Protein AF-A0A7U7J3X0-F1 (afdb_monomer_lite)

Foldseek 3Di:
DDPPPDQDKDKDWDWDADPVGRTPGTLDIDIDTDDPVCPPPDCVPPDCVPDPLVSLQVSVVSQLVVLVVVVVDQAEAEEEQSNQDVVNLVSCVVRPSYHYDYHHDDQFAFPVGDTPVVVQVPADFPDKDWDWDPDDVLRHIDIAIWTKGWDFTWGDDDPDDIGTDIDIDTDRPDPDDDPPPDDD

Structure (mmCIF, N/CA/C/O backbone):
data_AF-A0A7U7J3X0-F1
#
_entry.id   AF-A0A7U7J3X0-F1
#
loop_
_atom_site.group_PDB
_atom_site.id
_atom_site.type_symbol
_atom_site.label_atom_id
_atom_site.label_alt_id
_atom_site.label_comp_id
_atom_site.label_asym_id
_atom_site.label_entity_id
_atom_site.label_seq_id
_atom_site.pdbx_PDB_ins_code
_atom_site.Cartn_x
_atom_site.Cartn_y
_atom_site.Cartn_z
_atom_site.occupancy
_atom_site.B_iso_or_equiv
_atom_site.auth_seq_id
_atom_site.auth_comp_id
_atom_site.auth_asym_id
_atom_site.auth_atom_id
_atom_site.pdbx_PDB_model_num
ATOM 1 N N . MET A 1 1 ? 29.073 -25.935 5.422 1.00 39.94 1 MET A N 1
ATOM 2 C CA . MET A 1 1 ? 28.124 -26.366 4.369 1.00 39.94 1 MET A CA 1
ATOM 3 C C . MET A 1 1 ? 27.878 -25.205 3.418 1.00 39.94 1 MET A C 1
ATOM 5 O O . MET A 1 1 ? 27.665 -24.090 3.868 1.00 39.94 1 MET A O 1
ATOM 9 N N . SER A 1 2 ? 28.021 -25.467 2.121 1.00 43.53 2 SER A N 1
ATOM 10 C CA . SER A 1 2 ? 28.203 -24.500 1.033 1.00 43.53 2 SER A CA 1
ATOM 11 C C . SER A 1 2 ? 26.984 -23.597 0.779 1.00 43.53 2 SER A C 1
ATOM 13 O O . SER A 1 2 ? 26.038 -24.001 0.110 1.00 43.53 2 SER A O 1
ATOM 15 N N . TYR A 1 3 ? 27.038 -22.342 1.238 1.00 48.53 3 TYR A N 1
ATOM 16 C CA . TYR A 1 3 ? 26.124 -21.280 0.779 1.00 48.53 3 TYR A CA 1
ATOM 17 C C . TYR A 1 3 ? 26.380 -20.895 -0.698 1.00 48.53 3 TYR A C 1
ATOM 19 O O . TYR A 1 3 ? 25.543 -20.275 -1.344 1.00 48.53 3 TYR A O 1
ATOM 27 N N . LEU A 1 4 ? 27.524 -21.315 -1.253 1.00 50.44 4 LEU A N 1
ATOM 28 C CA . LEU A 1 4 ? 28.030 -20.964 -2.585 1.00 50.44 4 LEU A CA 1
ATOM 29 C C . LEU A 1 4 ? 27.475 -21.844 -3.728 1.00 50.44 4 LEU A C 1
ATOM 31 O O . LEU A 1 4 ? 27.895 -21.666 -4.872 1.00 50.44 4 LEU A O 1
ATOM 35 N N . ARG A 1 5 ? 26.564 -22.791 -3.440 1.00 51.12 5 ARG A N 1
ATOM 36 C CA . ARG A 1 5 ? 25.971 -23.736 -4.417 1.00 51.12 5 ARG A CA 1
ATOM 37 C C . ARG A 1 5 ? 24.450 -23.622 -4.597 1.00 51.12 5 ARG A C 1
ATOM 39 O O . ARG A 1 5 ? 23.860 -24.480 -5.243 1.00 51.12 5 ARG A O 1
ATOM 46 N N . GLN A 1 6 ? 23.792 -22.600 -4.049 1.00 59.56 6 GLN A N 1
ATOM 47 C CA . GLN A 1 6 ? 22.369 -22.379 -4.326 1.00 59.56 6 G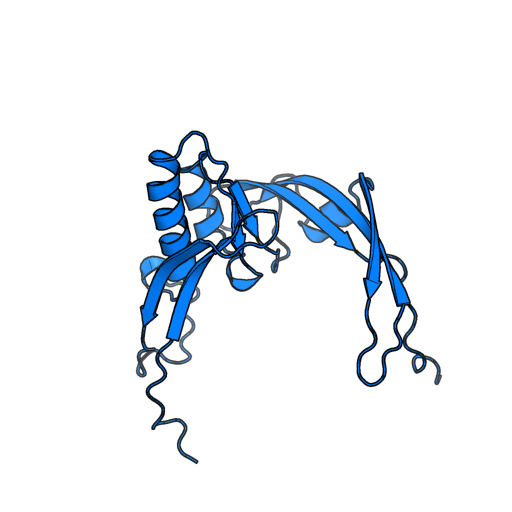LN A CA 1
ATOM 48 C C . GLN A 1 6 ? 22.187 -21.306 -5.401 1.00 59.56 6 GLN A C 1
ATOM 50 O O . GLN A 1 6 ? 22.253 -20.113 -5.115 1.00 59.56 6 GLN A O 1
ATOM 55 N N . HIS A 1 7 ? 21.899 -21.738 -6.630 1.00 65.69 7 HIS A N 1
ATOM 56 C CA . HIS A 1 7 ? 21.277 -20.883 -7.640 1.00 65.69 7 HIS A CA 1
ATOM 57 C C . HIS A 1 7 ? 19.821 -20.655 -7.223 1.00 65.69 7 HIS A C 1
ATOM 59 O O . HIS A 1 7 ? 18.942 -21.459 -7.524 1.00 65.69 7 HIS A O 1
ATOM 65 N N . ARG A 1 8 ? 19.578 -19.609 -6.428 1.00 80.69 8 ARG A N 1
ATOM 66 C CA . ARG A 1 8 ? 18.223 -19.247 -6.003 1.00 80.69 8 ARG A CA 1
ATOM 67 C C . ARG A 1 8 ? 17.577 -18.405 -7.096 1.00 80.69 8 ARG A C 1
ATOM 69 O O . ARG A 1 8 ? 18.048 -17.305 -7.381 1.00 80.69 8 ARG A O 1
ATOM 76 N N . LEU A 1 9 ? 16.514 -18.944 -7.679 1.00 89.38 9 LEU A N 1
ATOM 77 C CA . LEU A 1 9 ? 15.574 -18.190 -8.492 1.00 89.38 9 LEU A CA 1
ATOM 78 C C . LEU A 1 9 ? 14.592 -17.494 -7.551 1.00 89.38 9 LEU A C 1
ATOM 80 O O . LEU A 1 9 ? 13.986 -18.140 -6.694 1.00 89.38 9 LEU A O 1
ATOM 84 N N . TYR A 1 10 ? 14.461 -16.185 -7.701 1.00 92.25 10 TYR A N 1
ATOM 85 C CA . TYR A 1 10 ? 13.472 -15.384 -6.998 1.00 92.25 10 TYR A CA 1
ATOM 86 C C . TYR A 1 10 ? 12.334 -15.063 -7.960 1.00 92.25 10 TYR A C 1
ATOM 88 O O . TYR A 1 10 ? 12.559 -14.858 -9.154 1.00 92.25 10 TYR A O 1
ATOM 96 N N . VAL A 1 11 ? 11.116 -15.044 -7.428 1.00 95.00 11 VAL A N 1
ATOM 97 C CA . VAL A 1 11 ? 9.899 -14.752 -8.184 1.00 95.00 11 VAL A CA 1
ATOM 98 C C . VAL A 1 11 ? 9.078 -13.750 -7.389 1.00 95.00 11 VAL A C 1
ATOM 100 O O . VAL A 1 11 ? 8.877 -13.926 -6.186 1.00 95.00 11 VAL A O 1
ATOM 103 N N . HIS A 1 12 ? 8.601 -12.713 -8.065 1.00 96.69 12 HIS A N 1
ATOM 104 C CA . HIS A 1 12 ? 7.677 -11.732 -7.521 1.00 96.69 12 HIS A CA 1
ATOM 105 C C . HIS A 1 12 ? 6.413 -11.712 -8.385 1.00 96.69 12 HIS A C 1
ATOM 107 O O . HIS A 1 12 ? 6.399 -11.042 -9.416 1.00 96.69 12 HIS A O 1
ATOM 113 N N . PRO A 1 13 ? 5.389 -12.507 -8.028 1.00 96.94 13 PRO A N 1
ATOM 114 C CA . PRO A 1 13 ? 4.148 -12.558 -8.782 1.00 96.94 13 PRO A CA 1
ATOM 115 C C . PRO A 1 13 ? 3.205 -11.418 -8.385 1.00 96.94 13 PRO A C 1
ATOM 117 O O . PRO A 1 13 ? 3.032 -11.125 -7.200 1.00 96.94 13 PRO A O 1
ATOM 120 N N . THR A 1 14 ? 2.508 -10.861 -9.368 1.00 97.88 14 THR A N 1
ATOM 121 C CA . THR A 1 14 ? 1.370 -9.962 -9.168 1.00 97.88 14 THR A CA 1
ATOM 122 C C . THR A 1 14 ? 0.084 -10.757 -9.365 1.00 97.88 14 THR A C 1
ATOM 124 O O . THR A 1 14 ? -0.252 -11.157 -10.479 1.00 97.88 14 THR A O 1
ATOM 127 N N . LEU A 1 15 ? -0.628 -11.028 -8.269 1.00 97.50 15 LEU A N 1
ATOM 128 C CA . LEU A 1 15 ? -1.864 -11.813 -8.274 1.00 97.50 15 LEU A CA 1
ATOM 129 C C . LEU A 1 15 ? -3.093 -10.905 -8.330 1.00 97.50 15 LEU A C 1
ATOM 131 O O . LEU A 1 15 ? -3.196 -9.951 -7.561 1.00 97.50 15 LEU A O 1
ATOM 135 N N . ALA A 1 16 ? -4.051 -11.247 -9.189 1.00 97.56 16 ALA A N 1
ATOM 136 C CA . ALA A 1 16 ? -5.368 -10.626 -9.214 1.00 97.56 16 ALA A CA 1
ATOM 137 C C . ALA A 1 16 ? -6.349 -11.425 -8.354 1.00 97.56 16 ALA A C 1
ATOM 139 O O . ALA A 1 16 ? -6.457 -12.647 -8.486 1.00 97.56 16 ALA A O 1
ATOM 140 N N . VAL A 1 17 ? -7.087 -10.724 -7.496 1.00 97.75 17 VAL A N 1
ATOM 141 C CA . VAL A 1 17 ? -8.093 -11.299 -6.598 1.00 97.75 17 VAL A CA 1
ATOM 142 C C . VAL A 1 17 ? -9.287 -10.345 -6.525 1.00 97.75 17 VAL A C 1
ATOM 144 O O . VAL A 1 17 ? -9.103 -9.128 -6.530 1.00 97.75 17 VAL A O 1
ATOM 147 N N . THR A 1 18 ? -10.508 -10.876 -6.474 1.00 97.00 18 THR A N 1
ATOM 148 C CA . THR A 1 18 ? -11.714 -10.065 -6.242 1.00 97.00 18 THR A CA 1
ATOM 149 C C . THR A 1 18 ? -11.808 -9.605 -4.778 1.00 97.00 18 THR A C 1
ATOM 151 O O . THR A 1 18 ? -11.159 -10.191 -3.908 1.00 97.00 18 THR A O 1
ATOM 154 N N . PRO A 1 19 ? -12.654 -8.607 -4.455 1.00 95.62 19 PRO A N 1
ATOM 155 C CA . PRO A 1 19 ? -12.906 -8.214 -3.065 1.00 95.62 19 PRO A CA 1
ATOM 156 C C . PRO A 1 19 ? -13.403 -9.360 -2.168 1.00 95.62 19 PRO A C 1
ATOM 158 O O . PRO A 1 19 ? -13.083 -9.385 -0.983 1.00 95.62 19 PRO A O 1
ATOM 161 N N . ASP A 1 20 ? -14.115 -10.334 -2.742 1.00 96.31 20 ASP A N 1
ATOM 162 C CA . ASP A 1 20 ? -14.603 -11.531 -2.040 1.00 96.31 20 ASP A CA 1
ATOM 163 C C . ASP A 1 20 ? -13.526 -12.620 -1.863 1.00 96.31 20 ASP A C 1
ATOM 165 O O . ASP A 1 20 ? -13.803 -13.702 -1.349 1.00 96.31 20 ASP A O 1
ATOM 169 N N . GLY A 1 21 ? -12.289 -12.363 -2.299 1.00 95.25 21 GLY A N 1
ATOM 170 C CA . GLY A 1 21 ? -11.174 -13.300 -2.166 1.00 95.25 21 GLY A CA 1
ATOM 171 C C . GLY A 1 21 ? -11.085 -14.348 -3.278 1.00 95.25 21 GLY A C 1
ATOM 172 O O . GLY A 1 21 ? -10.344 -15.320 -3.127 1.00 95.25 21 GLY A O 1
ATOM 173 N N . VAL A 1 22 ? -11.800 -14.178 -4.397 1.00 97.88 22 VAL A N 1
ATOM 174 C CA . VAL A 1 22 ? -11.725 -15.111 -5.532 1.00 97.88 22 VAL A CA 1
ATOM 175 C C . VAL A 1 22 ? -10.449 -14.838 -6.336 1.00 97.88 22 VAL A C 1
ATOM 177 O O . VAL A 1 22 ? -10.301 -13.732 -6.861 1.00 97.88 22 VAL A O 1
ATOM 180 N N . PRO A 1 23 ? -9.523 -15.806 -6.471 1.00 97.25 23 PRO A N 1
ATOM 181 C CA . PRO A 1 23 ? -8.319 -15.621 -7.271 1.00 97.25 23 PRO A CA 1
ATOM 182 C C . PRO A 1 23 ? -8.668 -15.612 -8.763 1.00 97.25 23 PRO A C 1
ATOM 184 O O . PRO A 1 23 ? -9.260 -16.557 -9.277 1.00 97.25 23 PRO A O 1
ATOM 187 N N . LEU A 1 24 ? -8.270 -14.552 -9.465 1.00 96.69 24 LEU A N 1
ATOM 188 C CA . LEU A 1 24 ? -8.469 -14.396 -10.909 1.00 96.69 24 LEU A CA 1
ATOM 189 C C . LEU A 1 24 ? -7.251 -14.852 -11.726 1.00 96.69 24 LEU A C 1
ATOM 191 O O . LEU A 1 24 ? -7.379 -15.113 -12.919 1.00 96.69 24 LEU A O 1
ATOM 195 N N . GLY A 1 25 ? -6.079 -14.964 -11.095 1.00 97.06 25 GLY A N 1
ATOM 196 C CA . GLY A 1 25 ? -4.857 -15.473 -11.720 1.00 97.06 25 GLY A CA 1
ATOM 197 C C . GLY A 1 25 ? -3.630 -14.596 -11.478 1.00 97.06 25 GLY A C 1
ATOM 198 O O . GLY A 1 25 ? -3.648 -13.675 -10.662 1.00 97.06 25 GLY A O 1
ATOM 199 N N . VAL A 1 26 ? -2.549 -14.910 -12.192 1.00 97.25 26 VAL A N 1
ATOM 200 C CA . VAL A 1 26 ? -1.289 -14.151 -12.194 1.00 97.25 26 VAL A CA 1
ATOM 201 C C . VAL A 1 26 ? -1.340 -13.140 -13.340 1.00 97.25 26 VAL A C 1
ATOM 203 O O . VAL A 1 26 ? -1.538 -13.533 -14.487 1.00 97.25 26 VAL A O 1
ATOM 206 N N . LEU A 1 27 ? -1.170 -11.853 -13.037 1.00 95.56 27 LEU A N 1
ATOM 207 C CA . LEU A 1 27 ? -1.108 -10.777 -14.034 1.00 95.56 27 LEU A CA 1
ATOM 208 C C . LEU A 1 27 ? 0.307 -10.545 -14.561 1.00 95.56 27 LEU A C 1
ATOM 210 O O . LEU A 1 27 ? 0.471 -10.213 -15.732 1.00 95.56 27 LEU A O 1
ATOM 214 N N . ASP A 1 28 ? 1.296 -10.707 -13.687 1.00 96.31 28 ASP A N 1
ATOM 215 C CA . ASP A 1 28 ? 2.714 -10.538 -13.981 1.00 96.31 28 ASP A CA 1
ATOM 216 C C . ASP A 1 28 ? 3.558 -11.420 -13.052 1.00 96.31 28 ASP A C 1
ATOM 218 O O . ASP A 1 28 ? 3.109 -11.817 -11.969 1.00 96.31 28 ASP A O 1
ATOM 222 N N . ALA A 1 29 ? 4.780 -11.734 -13.472 1.00 95.81 29 ALA A N 1
ATOM 223 C CA . ALA A 1 29 ? 5.779 -12.338 -12.609 1.00 95.81 29 ALA A CA 1
ATOM 224 C C . ALA A 1 29 ? 7.172 -11.828 -12.981 1.00 95.81 29 ALA A C 1
ATOM 226 O O . ALA A 1 29 ? 7.697 -12.149 -14.048 1.00 95.81 29 ALA A O 1
ATOM 227 N N . TRP A 1 30 ? 7.816 -11.125 -12.049 1.00 95.44 30 TRP A N 1
ATOM 228 C CA . TRP A 1 30 ? 9.225 -10.768 -12.176 1.00 95.44 30 TRP A CA 1
ATOM 229 C C . TRP A 1 30 ? 10.094 -11.919 -11.670 1.00 95.44 30 TRP A C 1
ATOM 231 O O . TRP A 1 30 ? 10.048 -12.271 -10.487 1.00 95.44 30 TRP A O 1
ATOM 241 N N . LEU A 1 31 ? 10.917 -12.498 -12.547 1.00 95.00 31 LEU A N 1
ATOM 242 C CA . LEU A 1 31 ? 11.863 -13.563 -12.210 1.00 95.00 31 LEU A CA 1
ATOM 243 C C . LEU A 1 31 ? 13.295 -13.037 -12.270 1.00 95.00 31 LEU A C 1
ATOM 245 O O . LEU A 1 31 ? 13.674 -12.368 -13.227 1.00 95.00 31 LEU A O 1
ATOM 249 N N . TRP A 1 32 ? 14.113 -13.356 -11.268 1.00 92.50 32 TRP A N 1
ATOM 250 C CA . TRP A 1 32 ? 15.517 -12.949 -11.271 1.00 92.50 32 TRP A CA 1
ATOM 251 C C . TRP A 1 32 ? 16.410 -13.870 -10.448 1.00 92.50 32 TRP A C 1
ATOM 253 O O . TRP A 1 32 ? 15.968 -14.647 -9.598 1.00 92.50 32 TRP A O 1
ATOM 263 N N . THR A 1 33 ? 17.709 -13.736 -10.684 1.00 91.06 33 THR A N 1
ATOM 264 C CA . THR A 1 33 ? 18.765 -14.300 -9.846 1.00 91.06 33 THR A CA 1
ATOM 265 C C . THR A 1 33 ? 19.612 -13.166 -9.291 1.00 91.06 33 THR A C 1
ATOM 267 O O . THR A 1 33 ? 19.829 -12.163 -9.966 1.00 91.06 33 THR A O 1
ATOM 270 N N . ARG A 1 34 ? 20.120 -13.323 -8.069 1.00 86.75 34 ARG A N 1
ATOM 271 C CA . ARG A 1 34 ? 21.061 -12.361 -7.489 1.00 86.75 34 ARG A CA 1
ATOM 272 C C . ARG A 1 34 ? 22.441 -12.557 -8.083 1.00 86.75 34 ARG A C 1
ATOM 274 O O . ARG A 1 34 ? 22.962 -13.672 -8.057 1.00 86.75 34 ARG A O 1
ATOM 281 N N . ASP A 1 35 ? 23.023 -11.465 -8.552 1.00 83.75 35 ASP A N 1
ATOM 282 C CA . ASP A 1 35 ? 24.440 -11.435 -8.862 1.00 83.75 35 ASP A CA 1
ATOM 283 C C . ASP A 1 35 ? 25.257 -11.673 -7.581 1.00 83.75 35 ASP A C 1
ATOM 285 O O . ASP A 1 35 ? 24.939 -11.172 -6.497 1.00 83.75 35 ASP A O 1
ATOM 289 N N . ARG A 1 36 ? 26.275 -12.520 -7.711 1.00 81.19 36 ARG A N 1
ATOM 290 C CA . ARG A 1 36 ? 27.143 -12.936 -6.614 1.00 81.19 36 ARG A CA 1
ATOM 291 C C . ARG A 1 36 ? 28.198 -11.889 -6.307 1.00 81.19 36 ARG A C 1
ATOM 293 O O . ARG A 1 36 ? 28.618 -11.827 -5.156 1.00 81.19 36 ARG A O 1
ATOM 300 N N . GLU A 1 37 ? 28.618 -11.112 -7.301 1.00 83.69 37 GLU A N 1
ATOM 301 C CA . GLU A 1 37 ? 29.654 -10.093 -7.127 1.00 83.69 37 GLU A CA 1
ATOM 302 C C . GLU A 1 37 ? 29.134 -8.947 -6.260 1.00 83.69 37 GLU A C 1
ATOM 304 O O . GLU A 1 37 ? 29.799 -8.531 -5.320 1.00 83.69 37 GLU A O 1
ATOM 309 N N . THR A 1 38 ? 27.882 -8.545 -6.481 1.00 81.19 38 THR A N 1
ATOM 310 C CA . THR A 1 38 ? 27.237 -7.450 -5.739 1.00 81.19 38 THR A CA 1
ATOM 311 C C . THR A 1 38 ? 26.442 -7.921 -4.510 1.00 81.19 38 THR A C 1
ATOM 313 O O . THR A 1 38 ? 25.592 -7.196 -3.973 1.00 81.19 38 THR A O 1
ATOM 316 N N . PHE A 1 39 ? 26.650 -9.166 -4.060 1.00 81.38 39 PHE A N 1
ATOM 317 C CA . PHE A 1 39 ? 25.918 -9.732 -2.927 1.00 81.38 39 PHE A CA 1
ATOM 318 C C . PHE A 1 39 ? 26.387 -9.122 -1.598 1.00 81.38 39 PHE A C 1
ATOM 320 O O . PHE A 1 39 ? 27.544 -9.248 -1.213 1.00 81.38 39 PHE A O 1
ATOM 327 N N . GLY A 1 40 ? 25.457 -8.516 -0.854 1.00 81.19 40 GLY A N 1
ATOM 328 C CA . GLY A 1 40 ? 25.738 -7.889 0.443 1.00 81.19 40 GLY A CA 1
ATOM 329 C C . GLY A 1 40 ? 26.207 -6.434 0.359 1.00 81.19 40 GLY A C 1
ATOM 330 O O . GLY A 1 40 ? 26.402 -5.810 1.399 1.00 81.19 40 GLY A O 1
ATOM 331 N N . GLU A 1 41 ? 26.343 -5.880 -0.847 1.00 87.12 41 GLU A N 1
ATOM 332 C CA . GLU A 1 41 ? 26.657 -4.464 -1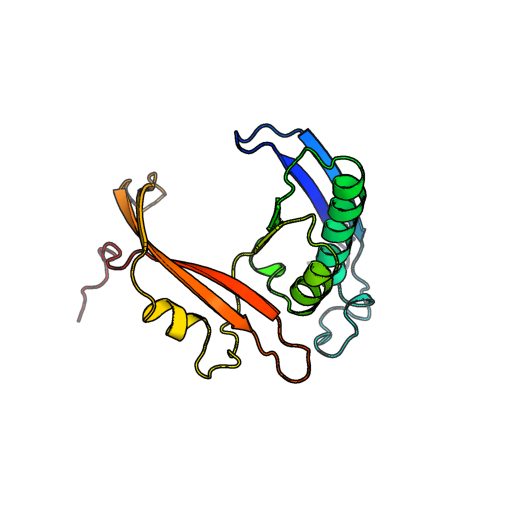.031 1.00 87.12 41 GLU A CA 1
ATOM 333 C C . GLU A 1 41 ? 25.533 -3.548 -0.532 1.00 87.12 41 GLU A C 1
ATOM 335 O O . GLU A 1 41 ? 24.340 -3.858 -0.626 1.00 87.12 41 GLU A O 1
ATOM 340 N N . ASP A 1 42 ? 25.919 -2.370 -0.043 1.00 86.94 42 ASP A N 1
ATOM 341 C CA . ASP A 1 42 ? 24.971 -1.323 0.315 1.00 86.94 42 ASP A CA 1
ATOM 342 C C . ASP A 1 42 ? 24.455 -0.597 -0.934 1.00 86.94 42 ASP A C 1
ATOM 344 O O . ASP A 1 42 ? 25.034 0.375 -1.425 1.00 86.94 42 ASP A O 1
ATOM 348 N N . LYS A 1 43 ? 23.302 -1.053 -1.417 1.00 87.69 43 LYS A N 1
ATOM 349 C CA . LYS A 1 43 ? 22.649 -0.518 -2.617 1.00 87.69 43 LYS A CA 1
ATOM 350 C C . LYS A 1 43 ? 21.761 0.697 -2.341 1.00 87.69 43 LYS A C 1
ATOM 352 O O . LYS A 1 43 ? 21.026 1.106 -3.231 1.00 87.69 43 LYS A O 1
ATOM 357 N N . ARG A 1 44 ? 21.782 1.313 -1.146 1.00 85.75 44 ARG A N 1
ATOM 358 C CA . ARG A 1 44 ? 20.888 2.451 -0.812 1.00 85.75 44 ARG A CA 1
ATOM 359 C C . ARG A 1 44 ? 20.990 3.615 -1.802 1.00 85.75 44 ARG A C 1
ATOM 361 O O . ARG A 1 44 ? 19.966 4.194 -2.156 1.00 85.75 44 ARG A O 1
ATOM 368 N N . HIS A 1 45 ? 22.200 3.902 -2.274 1.00 87.69 45 HIS A N 1
ATOM 369 C CA . HIS A 1 45 ? 22.515 4.988 -3.205 1.00 87.69 45 HIS A CA 1
ATOM 370 C C . HIS A 1 45 ? 22.252 4.656 -4.683 1.00 87.69 45 HIS A C 1
ATOM 372 O O . HIS A 1 45 ? 22.342 5.545 -5.524 1.00 87.69 45 HIS A O 1
ATOM 378 N N . TRP A 1 46 ? 21.956 3.396 -5.014 1.00 92.25 46 TRP A N 1
ATOM 379 C CA . TRP A 1 46 ? 21.735 2.992 -6.401 1.00 92.25 46 TRP A CA 1
ATOM 380 C C . TRP A 1 46 ? 20.430 3.586 -6.948 1.00 92.25 46 TRP A C 1
ATOM 382 O O . TRP A 1 46 ? 19.484 3.786 -6.173 1.00 92.25 46 TRP A O 1
ATOM 392 N N . PRO A 1 47 ? 20.337 3.828 -8.266 1.00 92.94 47 PRO A N 1
ATOM 393 C CA . PRO A 1 47 ? 19.061 4.141 -8.904 1.00 92.94 47 PRO A CA 1
ATOM 394 C C . PRO A 1 47 ? 18.055 2.998 -8.693 1.00 92.94 47 PRO A C 1
ATOM 396 O O . PRO A 1 47 ? 18.452 1.841 -8.511 1.00 92.94 47 PRO A O 1
ATOM 399 N N . ILE A 1 48 ? 16.756 3.316 -8.674 1.00 92.94 48 ILE A N 1
ATOM 400 C CA . ILE A 1 48 ? 15.704 2.331 -8.375 1.00 92.94 48 ILE A CA 1
ATOM 401 C C . ILE A 1 48 ? 15.720 1.172 -9.371 1.00 92.94 48 ILE A C 1
ATOM 403 O O . ILE A 1 48 ? 15.579 0.027 -8.957 1.00 92.94 48 ILE A O 1
ATOM 407 N N . GLU A 1 49 ? 16.022 1.452 -10.635 1.00 93.75 49 GLU A N 1
ATOM 408 C CA . GLU A 1 49 ? 16.095 0.508 -11.750 1.00 93.75 49 GLU A CA 1
ATOM 409 C C . GLU A 1 49 ? 17.167 -0.575 -11.547 1.00 93.75 49 GLU A C 1
ATOM 411 O O . GLU A 1 49 ? 17.027 -1.690 -12.040 1.00 93.75 49 GLU A O 1
ATOM 416 N N . ALA A 1 50 ? 18.227 -0.274 -10.789 1.00 92.19 50 ALA A N 1
ATOM 417 C CA . ALA A 1 50 ? 19.290 -1.228 -10.464 1.00 92.19 50 ALA A CA 1
ATOM 418 C C . ALA A 1 50 ? 19.021 -2.013 -9.164 1.00 92.19 50 ALA A C 1
ATOM 420 O O . ALA A 1 50 ? 19.789 -2.908 -8.797 1.00 92.19 50 ALA A O 1
ATOM 421 N N . LYS A 1 51 ? 17.956 -1.672 -8.427 1.00 92.88 51 LYS A N 1
ATOM 422 C CA . LYS A 1 51 ? 17.583 -2.315 -7.162 1.00 92.88 51 LYS A CA 1
ATOM 423 C C . LYS A 1 51 ? 16.521 -3.385 -7.401 1.00 92.88 51 LYS A C 1
ATOM 425 O O . LYS A 1 51 ? 15.605 -3.218 -8.196 1.00 92.88 51 LYS A O 1
ATOM 430 N N . GLU A 1 52 ? 16.541 -4.441 -6.585 1.00 92.94 52 GLU A N 1
ATOM 431 C CA . GLU A 1 52 ? 15.477 -5.460 -6.614 1.00 92.94 52 GLU A CA 1
ATOM 432 C C . GLU A 1 52 ? 14.091 -4.878 -6.305 1.00 92.94 52 GLU A C 1
ATOM 434 O O . GLU A 1 52 ? 13.082 -5.478 -6.663 1.00 92.94 52 GLU A O 1
ATOM 439 N N . SER A 1 53 ? 14.015 -3.742 -5.602 1.00 94.56 53 SER A N 1
ATOM 440 C CA . SER A 1 53 ? 12.758 -3.050 -5.303 1.00 94.56 53 SER A CA 1
ATOM 441 C C . SER A 1 53 ? 12.050 -2.512 -6.550 1.00 94.56 53 SER A C 1
ATOM 443 O O . SER A 1 53 ? 10.857 -2.236 -6.460 1.00 94.56 53 SER A O 1
ATOM 445 N N . MET A 1 54 ? 12.726 -2.430 -7.706 1.00 96.06 54 MET A N 1
ATOM 446 C CA . MET A 1 54 ? 12.098 -2.088 -8.990 1.00 96.06 54 MET A CA 1
ATOM 447 C C . MET A 1 54 ? 10.927 -3.014 -9.338 1.00 96.06 54 MET A C 1
ATOM 449 O O . MET A 1 54 ? 9.952 -2.565 -9.933 1.00 96.06 54 MET A O 1
ATOM 453 N N . ARG A 1 55 ? 10.966 -4.276 -8.886 1.00 96.50 55 ARG A N 1
ATOM 454 C CA . ARG A 1 55 ? 9.882 -5.254 -9.083 1.00 96.50 55 ARG A CA 1
ATOM 455 C C . ARG A 1 55 ? 8.501 -4.729 -8.671 1.00 96.50 55 ARG A C 1
ATOM 457 O O . ARG A 1 55 ? 7.501 -5.109 -9.264 1.00 96.50 55 ARG A O 1
ATOM 464 N N . TRP A 1 56 ? 8.450 -3.855 -7.662 1.00 97.75 56 TRP A N 1
ATOM 465 C CA . TRP A 1 56 ? 7.206 -3.255 -7.189 1.00 97.75 56 TRP A CA 1
ATOM 466 C C . TRP A 1 56 ? 6.660 -2.211 -8.165 1.00 97.75 56 TRP A C 1
ATOM 468 O O . TRP A 1 56 ? 5.450 -2.146 -8.361 1.00 97.75 56 TRP A O 1
ATOM 478 N N . LEU A 1 57 ? 7.543 -1.403 -8.763 1.00 97.12 57 LEU A N 1
ATOM 479 C CA . LEU A 1 57 ? 7.166 -0.399 -9.757 1.00 97.12 57 LEU A CA 1
ATOM 480 C C . LEU A 1 57 ? 6.703 -1.089 -11.042 1.00 97.12 57 LEU A C 1
ATOM 482 O O . LEU A 1 57 ? 5.656 -0.725 -11.562 1.00 97.12 57 LEU A O 1
ATOM 486 N N . GLU A 1 58 ? 7.413 -2.131 -11.483 1.00 96.31 58 GLU A N 1
ATOM 487 C CA . GLU A 1 58 ? 7.001 -2.930 -12.642 1.00 96.31 58 GLU A CA 1
ATOM 488 C C . GLU A 1 58 ? 5.618 -3.552 -12.434 1.00 96.31 58 GLU A C 1
ATOM 490 O O . GLU A 1 58 ? 4.720 -3.333 -13.241 1.00 96.31 58 GLU A O 1
ATOM 495 N N . GLY A 1 59 ? 5.411 -4.287 -11.334 1.00 97.06 59 GLY A N 1
ATOM 496 C CA . GLY A 1 59 ? 4.125 -4.935 -11.066 1.00 97.06 59 GLY A CA 1
ATOM 497 C C . GLY A 1 59 ? 2.965 -3.933 -11.013 1.00 97.06 59 GLY A C 1
ATOM 498 O O . GLY A 1 59 ? 1.867 -4.217 -11.495 1.00 97.06 59 GLY A O 1
ATOM 499 N N . PHE A 1 60 ? 3.209 -2.731 -10.482 1.00 97.94 60 PHE A N 1
ATOM 500 C CA . PHE A 1 60 ? 2.230 -1.647 -10.489 1.00 97.94 60 PHE A CA 1
ATOM 501 C C . PHE A 1 60 ? 1.965 -1.093 -11.893 1.00 97.94 60 PHE A C 1
ATOM 503 O O . PHE A 1 60 ? 0.804 -0.886 -12.245 1.00 97.94 60 PHE A O 1
ATOM 510 N N . GLU A 1 61 ? 2.997 -0.900 -12.716 1.00 96.75 61 GLU A N 1
ATOM 511 C CA . GLU A 1 61 ? 2.844 -0.458 -14.107 1.00 96.75 61 GLU A CA 1
ATOM 512 C C . GLU A 1 61 ? 2.046 -1.465 -14.934 1.00 96.75 61 GLU A C 1
ATOM 514 O O . GLU A 1 61 ? 1.118 -1.069 -15.640 1.00 96.75 61 GLU A O 1
ATOM 519 N N . ARG A 1 62 ? 2.288 -2.770 -14.757 1.00 96.75 62 ARG A N 1
ATOM 520 C CA . ARG A 1 62 ? 1.470 -3.823 -15.383 1.00 96.75 62 ARG A CA 1
ATOM 521 C C . ARG A 1 62 ? 0.004 -3.730 -14.969 1.00 96.75 62 ARG A C 1
ATOM 523 O O . ARG A 1 62 ? -0.884 -3.872 -15.809 1.00 96.75 62 ARG A O 1
ATOM 530 N N . CYS A 1 63 ? -0.281 -3.431 -13.702 1.00 97.06 63 CYS A N 1
ATOM 531 C CA . CYS A 1 63 ? -1.649 -3.154 -13.259 1.00 97.06 63 CYS A CA 1
ATOM 532 C C . CYS A 1 63 ? -2.222 -1.879 -13.900 1.00 97.06 63 CYS A C 1
ATOM 534 O O . CYS A 1 63 ? -3.377 -1.885 -14.326 1.00 97.06 63 CYS A O 1
ATOM 536 N N . ALA A 1 64 ? -1.436 -0.807 -14.017 1.00 96.69 64 ALA A N 1
ATOM 537 C CA . ALA A 1 64 ? -1.868 0.458 -14.608 1.00 96.69 64 ALA A CA 1
ATOM 538 C C . ALA A 1 64 ? -2.173 0.353 -16.112 1.00 96.69 64 ALA A C 1
ATOM 540 O O . ALA A 1 64 ? -3.163 0.936 -16.568 1.00 96.69 64 ALA A O 1
ATOM 541 N N . GLU A 1 65 ? -1.379 -0.423 -16.857 1.00 95.56 65 GLU A N 1
ATOM 542 C CA . GLU A 1 65 ? -1.617 -0.781 -18.262 1.00 95.56 65 GLU A CA 1
ATOM 543 C C . GLU A 1 65 ? -2.966 -1.500 -18.424 1.00 95.56 65 GLU A C 1
ATOM 545 O O . GLU A 1 65 ? -3.773 -1.151 -19.289 1.00 95.56 65 GLU A O 1
ATOM 550 N N . ARG A 1 66 ? -3.256 -2.482 -17.558 1.00 95.00 66 ARG A N 1
ATOM 551 C CA . ARG A 1 66 ? -4.522 -3.233 -17.591 1.00 95.00 66 ARG A CA 1
ATOM 552 C C . ARG A 1 66 ? -5.711 -2.371 -17.189 1.00 95.00 66 ARG A C 1
ATOM 554 O O . ARG A 1 66 ? -6.734 -2.401 -17.876 1.00 95.00 66 ARG A O 1
ATOM 561 N N . ALA A 1 67 ? -5.572 -1.578 -16.131 1.00 95.75 67 ALA A N 1
ATOM 562 C CA . ALA A 1 67 ? -6.614 -0.681 -15.645 1.00 95.75 67 ALA A CA 1
ATOM 563 C C . ALA A 1 67 ? -7.065 0.321 -16.718 1.00 95.75 67 ALA A C 1
ATOM 565 O O . ALA A 1 67 ? -8.260 0.581 -16.845 1.00 95.75 67 ALA A O 1
ATOM 566 N N . ALA A 1 68 ? -6.144 0.806 -17.560 1.00 94.12 68 ALA A N 1
ATOM 567 C CA . ALA A 1 68 ? -6.476 1.689 -18.680 1.00 94.12 68 ALA A CA 1
ATOM 568 C C . ALA A 1 68 ? -7.429 1.041 -19.706 1.00 94.12 68 ALA A C 1
ATOM 570 O O . ALA A 1 68 ? -8.222 1.736 -20.336 1.00 94.12 68 ALA A O 1
ATOM 571 N N . THR A 1 69 ? -7.390 -0.288 -19.851 1.00 94.31 69 THR A N 1
ATOM 572 C CA . THR A 1 69 ? -8.283 -1.042 -20.754 1.00 94.31 69 THR A CA 1
ATOM 573 C C . THR A 1 69 ? -9.590 -1.495 -20.094 1.00 94.31 69 THR A C 1
ATOM 575 O O . THR A 1 69 ? -10.503 -1.950 -20.780 1.00 94.31 69 THR A O 1
ATOM 578 N N . LEU A 1 70 ? -9.701 -1.368 -18.768 1.00 93.56 70 LEU A N 1
ATOM 579 C CA . LEU A 1 70 ? -10.806 -1.882 -17.953 1.00 93.56 70 LEU A CA 1
ATOM 580 C C . LEU A 1 70 ? -11.387 -0.774 -17.065 1.00 93.56 70 LEU A C 1
ATOM 582 O O . LEU A 1 70 ? -11.493 -0.923 -15.850 1.00 93.56 70 LEU A O 1
ATOM 586 N N . SER A 1 71 ? -11.797 0.333 -17.688 1.00 88.00 71 SER A N 1
ATOM 587 C CA . SER A 1 71 ? -12.228 1.569 -17.012 1.00 88.00 71 SER A CA 1
ATOM 588 C C . SER A 1 71 ? -13.431 1.421 -16.072 1.00 88.00 71 SER A C 1
ATOM 590 O O . SER A 1 71 ? -13.588 2.216 -15.150 1.00 88.00 71 SER A O 1
ATOM 592 N N . ASN A 1 72 ? -14.263 0.393 -16.261 1.00 94.12 72 ASN A N 1
ATOM 593 C CA . ASN A 1 72 ? -15.404 0.095 -15.385 1.00 94.12 72 ASN A CA 1
ATOM 594 C C . ASN A 1 72 ? -15.026 -0.748 -14.152 1.00 94.12 72 ASN A C 1
ATOM 596 O O . ASN A 1 72 ? -15.895 -1.104 -13.359 1.00 94.12 72 ASN A O 1
ATOM 600 N N . THR A 1 73 ? -13.751 -1.113 -13.999 1.00 95.19 73 THR A N 1
ATOM 601 C CA . THR A 1 73 ? -13.244 -1.900 -12.868 1.00 95.19 73 THR A CA 1
ATOM 602 C C . THR A 1 73 ? -12.360 -1.022 -12.000 1.00 95.19 73 THR A C 1
ATOM 604 O O . THR A 1 73 ? -11.467 -0.347 -12.501 1.00 95.19 73 THR A O 1
ATOM 607 N N . ARG A 1 74 ? -12.570 -1.053 -10.682 1.00 96.06 74 ARG A N 1
ATOM 608 C CA . ARG A 1 74 ? -11.665 -0.396 -9.737 1.00 96.06 74 ARG A CA 1
ATOM 609 C C . ARG A 1 74 ? -10.468 -1.297 -9.451 1.00 96.06 74 ARG A C 1
ATOM 611 O O . ARG A 1 74 ? -10.645 -2.429 -9.007 1.00 96.06 74 ARG A O 1
ATOM 618 N N . TRP A 1 75 ? -9.268 -0.769 -9.649 1.00 97.56 75 TRP A N 1
ATOM 619 C CA . TRP A 1 75 ? -8.013 -1.464 -9.378 1.00 97.56 75 TRP A CA 1
ATOM 620 C C . TRP A 1 75 ? -7.392 -0.955 -8.080 1.00 97.56 75 TRP A C 1
ATOM 622 O O . TRP A 1 75 ? -7.305 0.253 -7.873 1.00 97.56 75 TRP A O 1
ATOM 632 N N . VAL A 1 76 ? -6.953 -1.876 -7.218 1.00 97.94 76 VAL A N 1
ATOM 633 C CA . VAL A 1 76 ? -6.218 -1.556 -5.987 1.00 97.94 76 VAL A CA 1
ATOM 634 C C . VAL A 1 76 ? -4.967 -2.429 -5.911 1.00 97.94 76 VAL A C 1
ATOM 636 O O . VAL A 1 76 ? -5.069 -3.645 -5.758 1.00 97.94 76 VAL A O 1
ATOM 639 N N . TYR A 1 77 ? -3.785 -1.823 -5.999 1.00 98.31 77 TYR A N 1
ATOM 640 C CA . TYR A 1 77 ? -2.513 -2.513 -5.806 1.00 98.31 77 TYR A CA 1
ATOM 641 C C . TYR A 1 77 ? -2.220 -2.664 -4.311 1.00 98.31 77 TYR A C 1
ATOM 643 O O . TYR A 1 77 ? -1.997 -1.676 -3.609 1.00 98.31 77 TYR A O 1
ATOM 651 N N . VAL A 1 78 ? -2.228 -3.896 -3.806 1.00 98.25 78 VAL A N 1
ATOM 652 C CA . VAL A 1 78 ? -1.993 -4.183 -2.384 1.00 98.25 78 VAL A CA 1
ATOM 653 C C . VAL A 1 78 ? -0.600 -4.767 -2.205 1.00 98.25 78 VAL A C 1
ATOM 655 O O . VAL A 1 78 ? -0.268 -5.780 -2.815 1.00 98.25 78 VAL A O 1
ATOM 658 N N . ALA A 1 79 ? 0.203 -4.154 -1.339 1.00 97.88 79 ALA A N 1
ATOM 659 C CA . ALA A 1 79 ? 1.564 -4.598 -1.075 1.00 97.88 79 ALA A CA 1
ATOM 660 C C . ALA A 1 79 ? 1.924 -4.524 0.411 1.00 97.88 79 ALA A C 1
ATOM 662 O O . ALA A 1 79 ? 1.354 -3.762 1.200 1.00 97.88 79 ALA A O 1
ATOM 663 N N . ASP A 1 80 ? 2.884 -5.353 0.808 1.00 97.62 80 ASP A N 1
ATOM 664 C CA . ASP A 1 80 ? 3.353 -5.395 2.184 1.00 97.62 80 ASP A CA 1
ATOM 665 C C . ASP A 1 80 ? 4.381 -4.288 2.486 1.00 97.62 80 ASP A C 1
ATOM 667 O O . ASP A 1 80 ? 4.558 -3.323 1.741 1.00 97.62 80 ASP A O 1
ATOM 671 N N . ARG A 1 81 ? 5.051 -4.429 3.632 1.00 97.38 81 ARG A N 1
ATOM 672 C CA . ARG A 1 81 ? 6.012 -3.459 4.158 1.00 97.38 81 ARG A CA 1
ATOM 673 C C . ARG A 1 81 ? 7.250 -3.253 3.287 1.00 97.38 81 ARG A C 1
ATOM 675 O O . ARG A 1 81 ? 7.917 -2.236 3.437 1.00 97.38 81 ARG A O 1
ATOM 682 N N . GLU A 1 82 ? 7.595 -4.202 2.422 1.00 96.69 82 GLU A N 1
ATOM 683 C CA . GLU A 1 82 ? 8.749 -4.068 1.530 1.00 96.69 82 GLU A CA 1
ATOM 684 C C . GLU A 1 82 ? 8.498 -3.066 0.399 1.00 96.69 82 GLU A C 1
ATOM 686 O O . GLU A 1 82 ? 9.453 -2.524 -0.153 1.00 96.69 82 GLU A O 1
ATOM 691 N N . CYS A 1 83 ? 7.230 -2.799 0.079 1.00 97.25 83 CYS A N 1
ATOM 692 C CA . CYS A 1 83 ? 6.831 -1.809 -0.916 1.00 97.25 83 CYS A CA 1
ATOM 693 C C . CYS A 1 83 ? 6.680 -0.396 -0.321 1.00 97.25 83 CYS A C 1
ATOM 695 O O . CYS A 1 83 ? 6.314 0.536 -1.037 1.00 97.25 83 CYS A O 1
ATOM 697 N N . ASP A 1 84 ? 6.960 -0.192 0.975 1.00 96.62 84 ASP A N 1
ATOM 698 C CA . ASP A 1 84 ? 7.017 1.147 1.577 1.00 96.62 84 ASP A CA 1
ATOM 699 C C . ASP A 1 84 ? 8.295 1.880 1.131 1.00 96.62 84 ASP A C 1
ATOM 701 O O . ASP A 1 84 ? 9.224 2.112 1.910 1.00 96.62 84 ASP A O 1
ATOM 705 N N . ILE A 1 85 ? 8.337 2.240 -0.151 1.00 94.62 85 ILE A N 1
ATOM 706 C CA . ILE A 1 85 ? 9.417 2.954 -0.835 1.00 94.62 85 ILE A CA 1
ATOM 707 C C . ILE A 1 85 ? 8.849 4.212 -1.500 1.00 94.62 85 ILE A C 1
ATOM 709 O O . ILE A 1 85 ? 7.716 4.220 -1.979 1.00 94.62 85 ILE A O 1
ATOM 713 N N . HIS A 1 86 ? 9.610 5.308 -1.478 1.00 94.38 86 HIS A N 1
ATOM 714 C CA . HIS A 1 86 ? 9.103 6.609 -1.936 1.00 94.38 86 HIS A CA 1
ATOM 715 C C . HIS A 1 86 ? 8.956 6.652 -3.460 1.00 94.38 86 HIS A C 1
ATOM 717 O O . HIS A 1 86 ? 7.973 7.184 -3.965 1.00 94.38 86 HIS A O 1
ATOM 723 N N . GLU A 1 87 ? 9.867 5.995 -4.173 1.00 95.06 87 GLU A N 1
ATOM 724 C CA . GLU A 1 87 ? 9.884 5.892 -5.629 1.00 95.06 87 GLU A CA 1
ATOM 725 C C . GLU A 1 87 ? 8.599 5.248 -6.173 1.00 95.06 87 GLU A C 1
ATOM 727 O O . GLU A 1 87 ? 8.057 5.715 -7.174 1.00 95.06 87 GLU A O 1
ATOM 732 N N . PHE A 1 88 ? 8.058 4.238 -5.477 1.00 96.69 88 PHE A N 1
ATOM 733 C CA . PHE A 1 88 ? 6.753 3.653 -5.805 1.00 96.69 88 PHE A CA 1
ATOM 734 C C . PHE A 1 88 ? 5.637 4.688 -5.665 1.00 96.69 88 PHE A C 1
ATOM 736 O O . PHE A 1 88 ? 4.832 4.868 -6.573 1.00 96.69 88 PHE A O 1
ATOM 743 N N . MET A 1 89 ? 5.588 5.376 -4.521 1.00 95.94 89 MET A N 1
ATOM 744 C CA . MET A 1 89 ? 4.521 6.332 -4.222 1.00 95.94 89 MET A CA 1
ATOM 745 C C . MET A 1 89 ? 4.518 7.502 -5.210 1.00 95.94 89 MET A C 1
ATOM 747 O O . MET A 1 89 ? 3.449 7.954 -5.612 1.00 95.94 89 MET A O 1
ATOM 751 N N . LEU A 1 90 ? 5.703 7.962 -5.621 1.00 94.69 90 LEU A N 1
ATOM 752 C CA . LEU A 1 90 ? 5.869 8.993 -6.640 1.00 94.69 90 LEU A CA 1
ATOM 753 C C . LEU A 1 90 ? 5.417 8.493 -8.019 1.00 94.69 90 LEU A C 1
ATOM 755 O O . LEU A 1 90 ? 4.622 9.161 -8.675 1.00 94.69 90 LEU A O 1
ATOM 759 N N . ARG A 1 91 ? 5.849 7.292 -8.439 1.00 95.25 91 ARG A N 1
ATOM 760 C CA . ARG A 1 91 ? 5.414 6.679 -9.708 1.00 95.25 91 ARG A CA 1
ATOM 761 C C . ARG A 1 91 ? 3.894 6.527 -9.765 1.00 95.25 91 ARG A C 1
ATOM 763 O O . ARG A 1 91 ? 3.284 6.861 -10.776 1.00 95.25 91 ARG A O 1
ATOM 770 N N . ALA A 1 92 ? 3.277 6.102 -8.665 1.00 96.50 92 ALA A N 1
ATOM 771 C CA . ALA A 1 92 ? 1.836 5.907 -8.577 1.00 96.50 92 ALA A CA 1
ATOM 772 C C . ALA A 1 92 ? 1.018 7.196 -8.778 1.00 96.50 92 ALA A C 1
ATOM 774 O O . ALA A 1 92 ? -0.118 7.115 -9.240 1.00 96.50 92 ALA A O 1
ATOM 775 N N . GLN A 1 93 ? 1.576 8.388 -8.514 1.00 94.38 93 GLN A N 1
ATOM 776 C CA . GLN A 1 93 ? 0.881 9.656 -8.792 1.00 94.38 93 GLN A CA 1
ATOM 777 C C . GLN A 1 93 ? 0.568 9.850 -10.284 1.00 94.38 93 GLN A C 1
ATOM 779 O O . GLN A 1 93 ? -0.417 10.506 -10.615 1.00 94.38 93 GLN A O 1
ATOM 784 N N . GLY A 1 94 ? 1.372 9.263 -11.177 1.00 95.44 94 GLY A N 1
ATOM 785 C CA . GLY A 1 94 ? 1.147 9.301 -12.624 1.00 95.44 94 GLY A CA 1
ATOM 786 C C . GLY A 1 94 ? 0.036 8.369 -13.121 1.00 95.44 94 GLY A C 1
ATOM 787 O O . GLY A 1 94 ? -0.330 8.440 -14.291 1.00 95.44 94 GLY A O 1
ATOM 788 N N . HIS A 1 95 ? -0.513 7.510 -12.254 1.00 96.69 95 HIS A N 1
ATOM 789 C CA . HIS A 1 95 ? -1.486 6.479 -12.622 1.00 96.69 95 HIS A CA 1
ATOM 790 C C . HIS A 1 95 ? -2.735 6.528 -11.723 1.00 96.69 95 HIS A C 1
ATOM 792 O O . HIS A 1 95 ? -2.986 5.596 -10.954 1.00 96.69 95 HIS A O 1
ATOM 798 N N . PRO A 1 96 ? -3.557 7.594 -11.811 1.00 94.25 96 PRO A N 1
ATOM 799 C CA . PRO A 1 96 ? -4.727 7.781 -10.947 1.00 94.25 96 PRO A CA 1
ATOM 800 C C . PRO A 1 96 ? -5.822 6.716 -11.124 1.00 94.25 96 PRO A C 1
ATOM 802 O O . PRO A 1 96 ? -6.737 6.641 -10.310 1.00 94.25 96 PRO A O 1
ATOM 805 N N . GLN A 1 97 ? -5.753 5.894 -12.173 1.00 95.06 97 GLN A N 1
ATOM 806 C CA . GLN A 1 97 ? -6.676 4.784 -12.408 1.00 95.06 97 GLN A CA 1
ATOM 807 C C . GLN A 1 97 ? -6.421 3.557 -11.512 1.00 95.06 97 GLN A C 1
ATOM 809 O O . GLN A 1 97 ? -7.250 2.647 -11.493 1.00 95.06 97 GLN A O 1
ATOM 814 N N . VAL A 1 98 ? -5.292 3.506 -10.791 1.00 97.56 98 VAL A N 1
ATOM 815 C CA . VAL A 1 98 ? -4.959 2.424 -9.851 1.00 97.56 98 VAL A CA 1
ATOM 816 C C . VAL A 1 98 ? -4.751 3.004 -8.456 1.00 97.56 98 VAL A C 1
ATOM 818 O O . VAL A 1 98 ? -3.770 3.698 -8.191 1.00 97.56 98 VAL A O 1
ATOM 821 N N . ASP A 1 99 ? -5.658 2.678 -7.538 1.00 97.69 99 ASP A N 1
ATOM 822 C CA . ASP A 1 99 ? -5.445 2.937 -6.116 1.00 97.69 99 ASP A CA 1
ATOM 823 C C . ASP A 1 99 ? -4.356 2.004 -5.571 1.00 97.69 99 ASP A C 1
ATOM 825 O O . ASP A 1 99 ? -4.077 0.944 -6.130 1.00 97.69 99 ASP A O 1
ATOM 829 N N . TRP A 1 100 ? -3.773 2.333 -4.423 1.00 98.06 100 TRP A N 1
ATOM 830 C CA . TRP A 1 100 ? -2.806 1.457 -3.767 1.00 98.06 100 TRP A CA 1
ATOM 831 C C . TRP A 1 100 ? -2.986 1.430 -2.251 1.00 98.06 100 TRP A C 1
ATOM 833 O O . TRP A 1 100 ? -3.397 2.408 -1.626 1.00 98.06 100 TRP A O 1
ATOM 843 N N . LEU A 1 101 ? -2.662 0.283 -1.654 1.00 98.06 101 LEU A N 1
ATOM 844 C CA . LEU A 1 101 ? -2.658 0.052 -0.215 1.00 98.06 101 LEU A CA 1
ATOM 845 C C . LEU A 1 101 ? -1.349 -0.634 0.170 1.00 98.06 101 LEU A C 1
ATOM 847 O O . LEU A 1 101 ? -1.155 -1.823 -0.077 1.00 98.06 101 LEU A O 1
ATOM 851 N N . ILE A 1 102 ? -0.461 0.127 0.801 1.00 98.06 102 ILE A N 1
ATOM 852 C CA . ILE A 1 102 ? 0.858 -0.347 1.220 1.00 98.06 102 ILE A CA 1
ATOM 853 C C . ILE A 1 102 ? 0.927 -0.325 2.738 1.00 98.06 102 ILE A C 1
ATOM 855 O O . ILE A 1 102 ? 0.562 0.662 3.383 1.00 98.06 102 ILE A O 1
ATOM 859 N N . ARG A 1 103 ? 1.437 -1.404 3.330 1.00 98.19 103 ARG A N 1
ATOM 860 C CA . ARG A 1 103 ? 1.701 -1.424 4.768 1.00 98.19 103 ARG A CA 1
ATOM 861 C C . ARG A 1 103 ? 2.915 -0.551 5.087 1.00 98.19 103 ARG A C 1
ATOM 863 O O . ARG A 1 103 ? 4.031 -0.905 4.738 1.00 98.19 103 ARG A O 1
ATOM 870 N N . ALA A 1 104 ? 2.715 0.539 5.822 1.00 97.12 104 ALA A N 1
ATOM 871 C CA . ALA A 1 104 ? 3.821 1.390 6.258 1.00 97.12 104 ALA A CA 1
ATOM 872 C C . ALA A 1 104 ? 4.846 0.619 7.121 1.00 97.12 104 ALA A C 1
ATOM 874 O O . ALA A 1 104 ? 4.485 -0.146 8.022 1.00 97.12 104 ALA A O 1
ATOM 875 N N . ALA A 1 105 ? 6.124 0.858 6.845 1.00 96.75 105 ALA A N 1
ATOM 876 C CA . ALA A 1 105 ? 7.306 0.298 7.493 1.00 96.75 105 ALA A CA 1
ATOM 877 C C . ALA A 1 105 ? 8.203 1.386 8.106 1.00 96.75 105 ALA A C 1
ATOM 879 O O . ALA A 1 105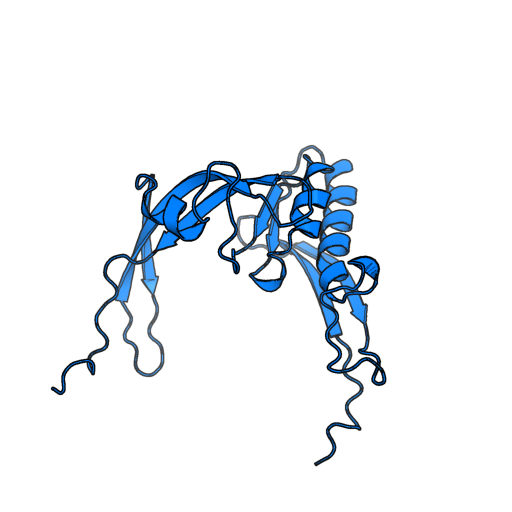 ? 8.935 1.110 9.056 1.00 96.75 105 ALA A O 1
ATOM 880 N N . GLN A 1 106 ? 8.156 2.606 7.564 1.00 93.88 106 GLN A N 1
ATOM 88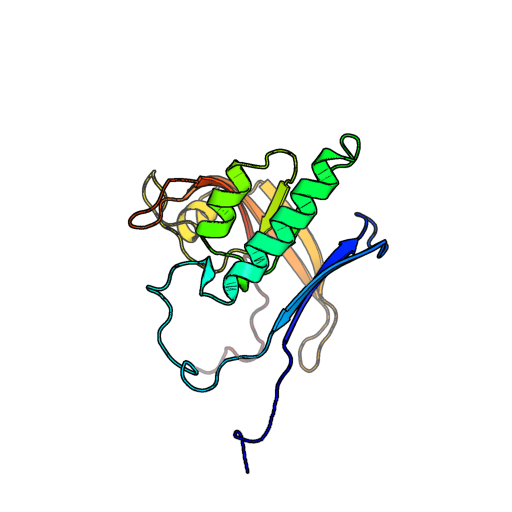1 C CA . GLN A 1 106 ? 9.033 3.717 7.926 1.00 93.88 106 GLN A CA 1
ATOM 882 C C . GLN A 1 106 ? 8.274 4.821 8.671 1.00 93.88 106 GLN A C 1
ATOM 884 O O . GLN A 1 106 ? 7.139 5.154 8.319 1.00 93.88 106 GLN A O 1
ATOM 889 N N . ASP A 1 107 ? 8.923 5.437 9.665 1.00 95.56 107 ASP A N 1
ATOM 890 C CA . ASP A 1 107 ? 8.421 6.665 10.287 1.00 95.56 107 ASP A CA 1
ATOM 891 C C . ASP A 1 107 ? 8.834 7.875 9.454 1.00 95.56 107 ASP A C 1
ATOM 893 O O . ASP A 1 107 ? 9.896 8.478 9.638 1.00 95.56 107 ASP A O 1
ATOM 897 N N . ARG A 1 108 ? 8.034 8.162 8.433 1.00 94.50 108 ARG A N 1
ATOM 898 C CA . ARG A 1 108 ? 8.344 9.206 7.458 1.00 94.50 108 ARG A CA 1
ATOM 899 C C . ARG A 1 108 ? 8.115 10.585 8.069 1.00 94.50 108 ARG A C 1
ATOM 901 O O . ARG A 1 108 ? 7.165 10.785 8.821 1.00 94.50 108 ARG A O 1
ATOM 908 N N . LYS A 1 109 ? 8.961 11.547 7.703 1.00 95.06 109 LYS A N 1
ATOM 909 C CA . LYS A 1 109 ? 8.725 12.962 8.012 1.00 95.06 109 LYS A CA 1
ATOM 910 C C . LYS A 1 109 ? 7.592 13.505 7.149 1.00 95.06 109 LYS A C 1
ATOM 912 O O . LYS A 1 109 ? 7.473 13.128 5.978 1.00 95.06 109 LYS A O 1
ATOM 917 N N . LEU A 1 110 ? 6.794 14.391 7.731 1.00 95.44 110 LEU A N 1
ATOM 918 C CA . LEU A 1 110 ? 5.705 15.075 7.042 1.00 95.44 110 LEU A CA 1
ATOM 919 C C . LEU A 1 110 ? 6.104 16.512 6.689 1.00 95.44 110 LEU A C 1
ATOM 921 O O . LEU A 1 110 ? 6.944 17.109 7.367 1.00 95.44 110 LEU A O 1
ATOM 925 N N . THR A 1 111 ? 5.503 17.073 5.639 1.00 92.31 111 THR A N 1
ATOM 926 C CA . THR A 1 111 ? 5.727 18.474 5.237 1.00 92.31 111 THR A CA 1
ATOM 927 C C . THR A 1 111 ? 5.284 19.444 6.329 1.00 92.31 111 THR A C 1
ATOM 929 O O . THR A 1 111 ? 5.934 20.457 6.571 1.00 92.31 111 THR A O 1
ATOM 932 N N . GLU A 1 112 ? 4.195 19.120 7.021 1.00 85.00 112 GLU A N 1
ATOM 933 C CA . GLU A 1 112 ? 3.589 19.944 8.066 1.00 85.00 112 GLU A CA 1
ATOM 934 C C . GLU A 1 112 ? 4.373 19.902 9.400 1.00 85.00 112 GLU A C 1
ATOM 936 O O . GLU A 1 112 ? 3.961 20.514 10.386 1.00 85.00 112 GLU A O 1
ATOM 941 N N . GLY A 1 113 ? 5.507 19.190 9.435 1.00 88.81 113 GLY A N 1
ATOM 942 C CA . GLY A 1 113 ? 6.238 18.838 10.649 1.00 88.81 113 GLY A CA 1
ATOM 943 C C . GLY A 1 113 ? 5.740 17.528 11.268 1.00 88.81 113 GLY A C 1
ATOM 944 O O . GLY A 1 113 ? 4.722 16.980 10.856 1.00 88.81 113 GLY A O 1
ATOM 945 N N . ASP A 1 114 ? 6.464 17.033 12.277 1.00 93.25 114 ASP A N 1
ATOM 946 C CA . ASP A 1 114 ? 6.224 15.734 12.935 1.00 93.25 114 ASP A CA 1
ATOM 947 C C . ASP A 1 114 ? 6.578 14.500 12.069 1.00 93.25 114 ASP A C 1
ATOM 949 O O . ASP A 1 114 ? 7.098 14.600 10.948 1.00 93.25 114 ASP A O 1
ATOM 953 N N . THR A 1 115 ? 6.366 13.312 12.633 1.00 95.75 115 THR A N 1
ATOM 954 C CA . THR A 1 115 ? 6.516 12.023 11.958 1.00 95.75 115 THR A CA 1
ATOM 955 C C . THR A 1 115 ? 5.164 11.351 11.735 1.00 95.75 115 THR A C 1
ATOM 957 O O . THR A 1 115 ? 4.189 11.601 12.447 1.00 95.75 115 THR A O 1
ATOM 960 N N . LEU A 1 116 ? 5.092 10.481 10.728 1.00 96.19 116 LEU A N 1
ATOM 961 C CA . LEU A 1 116 ? 3.879 9.765 10.346 1.00 96.19 116 LEU A CA 1
ATOM 962 C C . LEU A 1 116 ? 3.239 9.029 11.532 1.00 96.19 116 LEU A C 1
ATOM 964 O O . LEU A 1 116 ? 2.020 9.080 11.714 1.00 96.19 116 LEU A O 1
ATOM 968 N N . TRP A 1 117 ? 4.039 8.336 12.344 1.00 96.00 117 TRP A N 1
ATOM 969 C CA . TRP A 1 117 ? 3.526 7.554 13.468 1.00 96.00 117 TRP A CA 1
ATOM 970 C C . TRP A 1 117 ? 2.980 8.433 14.588 1.00 96.00 117 TRP A C 1
ATOM 972 O O . TRP A 1 117 ? 1.927 8.105 15.145 1.00 96.00 117 TRP A O 1
ATOM 982 N N . ASN A 1 118 ? 3.669 9.531 14.906 1.00 96.12 118 ASN A N 1
ATOM 983 C CA . ASN A 1 118 ? 3.223 10.493 15.910 1.00 96.12 118 ASN A CA 1
ATOM 984 C C . ASN A 1 118 ? 1.942 11.195 15.463 1.00 96.12 118 ASN A C 1
ATOM 986 O O . ASN A 1 118 ? 0.959 11.200 16.210 1.00 96.12 118 ASN A O 1
ATOM 990 N N . ARG A 1 119 ? 1.900 11.663 14.211 1.00 96.38 119 ARG A N 1
ATOM 991 C CA . ARG A 1 119 ? 0.718 12.311 13.642 1.00 96.38 119 ARG A CA 1
ATOM 992 C C . ARG A 1 119 ? -0.510 11.411 13.739 1.00 96.38 119 ARG A C 1
ATOM 994 O O . ARG A 1 119 ? -1.536 11.799 14.295 1.00 96.38 119 ARG A O 1
ATOM 1001 N N . LEU A 1 120 ? -0.375 10.154 13.312 1.00 96.44 120 LEU A N 1
ATOM 1002 C CA . LEU A 1 120 ? -1.454 9.168 13.398 1.00 96.44 120 LEU A CA 1
ATOM 1003 C C . LEU A 1 120 ? -1.776 8.722 14.831 1.00 96.44 120 LEU A C 1
ATOM 1005 O O . LEU A 1 120 ? -2.850 8.172 15.056 1.00 96.44 120 LEU A O 1
ATOM 1009 N N . ALA A 1 121 ? -0.874 8.896 15.802 1.00 95.25 121 ALA A N 1
ATOM 1010 C CA . ALA A 1 121 ? -1.180 8.674 17.219 1.00 95.25 121 ALA A CA 1
ATOM 1011 C C . ALA A 1 121 ? -2.151 9.725 17.759 1.00 95.25 121 ALA A C 1
ATOM 1013 O O . ALA A 1 121 ? -3.063 9.379 18.509 1.00 95.25 121 ALA A O 1
ATOM 1014 N N . GLY A 1 122 ? -1.954 10.984 17.361 1.00 94.44 122 GLY A N 1
ATOM 1015 C CA . GLY A 1 122 ? -2.792 12.109 17.767 1.00 94.44 122 GLY A CA 1
ATOM 1016 C C . GLY A 1 122 ? -4.092 12.248 16.970 1.00 94.44 122 GLY A C 1
ATOM 1017 O O . GLY A 1 122 ? -5.052 12.822 17.479 1.00 94.44 122 GLY A O 1
ATOM 1018 N N . ALA A 1 123 ? -4.156 11.711 15.747 1.00 96.19 123 ALA A N 1
ATOM 1019 C CA . ALA A 1 123 ? -5.321 11.826 14.866 1.00 96.19 123 ALA A CA 1
ATOM 1020 C C . ALA A 1 123 ? -6.599 11.239 15.498 1.00 96.19 123 ALA A C 1
ATOM 1022 O O . ALA A 1 123 ? -6.515 10.167 16.088 1.00 96.19 123 ALA A O 1
ATOM 1023 N N . PRO A 1 124 ? -7.794 11.840 15.359 1.00 96.94 124 PRO A N 1
ATOM 1024 C CA . PRO A 1 124 ? -9.008 11.320 15.990 1.00 96.94 124 PRO A CA 1
ATOM 1025 C C . PRO A 1 124 ? -9.330 9.874 15.587 1.00 96.94 124 PRO A C 1
ATOM 1027 O O . PRO A 1 124 ? -9.142 9.477 14.433 1.00 96.94 124 PRO A O 1
ATOM 1030 N N . VAL A 1 125 ? -9.870 9.100 16.532 1.00 97.31 125 VAL A N 1
ATOM 1031 C CA . VAL A 1 125 ? -10.408 7.764 16.242 1.00 97.31 125 VAL A CA 1
ATOM 1032 C C . VAL A 1 125 ? -11.573 7.906 15.263 1.00 97.31 125 VAL A C 1
ATOM 1034 O O . VAL A 1 125 ? -12.473 8.720 15.457 1.00 97.31 125 VAL A O 1
ATOM 1037 N N . ARG A 1 126 ? -11.522 7.135 14.177 1.00 97.75 126 ARG A N 1
ATOM 1038 C CA . ARG A 1 126 ? -12.545 7.078 13.123 1.00 97.75 126 ARG A CA 1
ATOM 1039 C C . ARG A 1 126 ? -13.492 5.900 13.285 1.00 97.75 126 ARG A C 1
ATOM 1041 O O . ARG A 1 126 ? -14.586 5.934 12.739 1.00 97.75 126 ARG A O 1
ATOM 1048 N N . GLY A 1 127 ? -13.078 4.882 14.026 1.00 96.81 127 GLY A N 1
ATOM 1049 C CA . GLY A 1 127 ? -13.896 3.723 14.329 1.00 96.81 127 GLY A CA 1
ATOM 1050 C C . GLY A 1 127 ? -13.077 2.621 14.974 1.00 96.81 127 GLY A C 1
ATOM 1051 O O . GLY A 1 127 ? -11.886 2.789 15.252 1.00 96.81 127 GLY A O 1
ATOM 1052 N N . GLU A 1 128 ? -13.730 1.486 15.176 1.00 96.94 128 GLU A N 1
ATOM 1053 C CA . GLU A 1 128 ? -13.124 0.287 15.731 1.00 96.94 128 GLU A CA 1
ATOM 1054 C C . GLU A 1 128 ? -13.364 -0.906 14.809 1.00 96.94 128 GLU A C 1
ATOM 1056 O O . GLU A 1 128 ? -14.384 -0.990 14.124 1.00 96.94 128 GLU A O 1
ATOM 1061 N N . VAL A 1 129 ? -12.408 -1.831 14.790 1.00 96.56 129 VAL A N 1
ATOM 1062 C CA . VAL A 1 129 ? -12.533 -3.122 14.115 1.00 96.56 129 VAL A CA 1
ATOM 1063 C C . VAL A 1 129 ? -12.370 -4.213 15.155 1.00 96.56 129 VAL A C 1
ATOM 1065 O O . VAL A 1 129 ? -11.320 -4.326 15.791 1.00 96.56 129 VAL A O 1
ATOM 1068 N N . THR A 1 130 ? -13.405 -5.031 15.305 1.00 96.19 130 THR A N 1
ATOM 1069 C CA . THR A 1 130 ? -13.432 -6.136 16.258 1.00 96.19 130 THR A CA 1
ATOM 1070 C C . THR A 1 130 ? -13.379 -7.466 15.523 1.00 96.19 130 THR A C 1
ATOM 1072 O O . THR A 1 130 ? -14.150 -7.699 14.596 1.00 96.19 130 THR A O 1
ATOM 1075 N N . PHE A 1 131 ? -12.487 -8.360 15.942 1.00 94.69 131 PHE A N 1
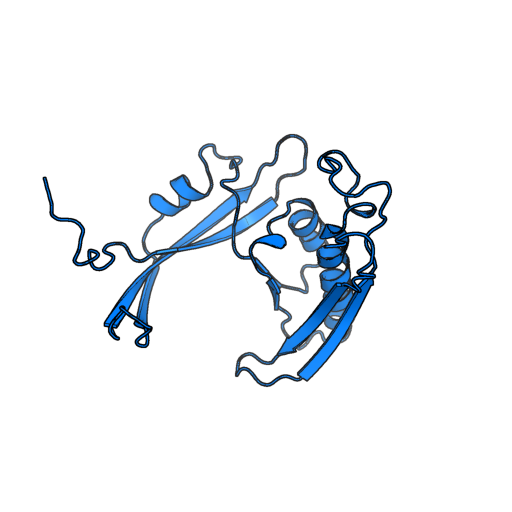ATOM 1076 C CA . PHE A 1 131 ? -12.425 -9.722 15.413 1.00 94.69 131 PHE A CA 1
ATOM 1077 C C . PHE A 1 131 ? -11.869 -10.698 16.447 1.00 94.69 131 PHE A C 1
ATOM 1079 O O . PHE A 1 131 ? -11.188 -10.314 17.399 1.00 94.69 131 PHE A O 1
ATOM 1086 N N . THR A 1 132 ? -12.142 -11.984 16.255 1.00 95.69 132 THR A N 1
ATOM 1087 C CA . THR A 1 132 ? -11.554 -13.045 17.072 1.00 95.69 132 THR A CA 1
ATOM 1088 C C . THR A 1 132 ? -10.203 -13.445 16.493 1.00 95.69 132 THR A C 1
ATOM 1090 O O . THR A 1 132 ? -10.115 -13.927 15.365 1.00 95.69 132 THR A O 1
ATOM 1093 N N . LEU A 1 133 ? -9.137 -13.270 17.271 1.00 93.31 133 LEU A N 1
ATOM 1094 C CA . LEU A 1 133 ? -7.832 -13.828 16.948 1.00 93.31 133 LEU A CA 1
ATOM 1095 C C . LEU A 1 133 ? -7.839 -15.316 17.331 1.00 93.31 133 LEU A C 1
ATOM 1097 O O . LEU A 1 133 ? -8.026 -15.613 18.514 1.00 93.31 133 LEU A O 1
ATOM 1101 N N . PRO A 1 134 ? -7.640 -16.248 16.381 1.00 93.81 134 PRO A N 1
ATOM 1102 C CA . PRO A 1 134 ? -7.663 -17.675 16.677 1.00 93.81 134 PRO A CA 1
ATOM 1103 C C . PRO A 1 134 ? -6.494 -18.075 17.581 1.00 93.81 134 PRO A C 1
ATOM 1105 O O . PRO A 1 134 ? -5.447 -17.419 17.605 1.00 93.81 134 PRO A O 1
ATOM 1108 N N . ALA A 1 135 ? -6.667 -19.184 18.301 1.00 94.06 135 ALA A N 1
ATOM 1109 C CA . ALA A 1 135 ? -5.625 -19.737 19.155 1.00 94.06 135 ALA A CA 1
ATOM 1110 C C . ALA A 1 135 ? -4.370 -20.121 18.347 1.00 94.06 135 ALA A C 1
ATOM 1112 O O . ALA A 1 135 ? -4.453 -20.584 17.209 1.00 94.06 135 ALA A O 1
ATOM 1113 N N . ARG A 1 136 ? -3.198 -19.953 18.960 1.00 92.25 136 ARG A N 1
ATOM 1114 C CA . ARG A 1 136 ? -1.884 -20.393 18.464 1.00 92.25 136 ARG A CA 1
ATOM 1115 C C . ARG A 1 136 ? -1.152 -21.123 19.597 1.00 92.25 136 ARG A C 1
ATOM 1117 O O . ARG A 1 136 ? -1.557 -20.977 20.753 1.00 92.25 136 ARG A O 1
ATOM 1124 N N . PRO A 1 137 ? -0.077 -21.886 19.326 1.00 93.81 137 PRO A N 1
ATOM 1125 C CA . PRO A 1 137 ? 0.732 -22.461 20.398 1.00 93.81 137 PRO A CA 1
ATOM 1126 C C . PRO A 1 137 ? 1.104 -21.392 21.440 1.00 93.81 137 PRO A C 1
ATOM 1128 O O . PRO A 1 137 ? 1.662 -20.353 21.094 1.00 93.81 137 PRO A O 1
ATOM 1131 N N . HIS A 1 138 ? 0.742 -21.635 22.704 1.00 87.75 138 HIS A N 1
ATOM 1132 C CA . HIS A 1 138 ? 0.936 -20.723 23.846 1.00 87.75 138 HIS A CA 1
ATOM 1133 C C . HIS A 1 138 ? 0.156 -19.392 23.810 1.00 87.75 138 HIS A C 1
ATOM 1135 O O . HIS A 1 138 ? 0.476 -18.474 24.567 1.00 87.75 138 HIS A O 1
ATOM 1141 N N . GLN A 1 139 ? -0.886 -19.277 22.982 1.00 88.00 139 GLN A N 1
ATOM 1142 C CA . GLN A 1 139 ? -1.742 -18.093 22.918 1.00 88.00 139 GLN A CA 1
ATOM 1143 C C . GLN A 1 139 ? -3.216 -18.495 22.712 1.00 88.00 139 GLN A C 1
ATOM 1145 O O . GLN A 1 139 ? -3.565 -18.957 21.624 1.00 88.00 139 GLN A O 1
ATOM 1150 N N . PRO A 1 140 ? -4.099 -18.335 23.719 1.00 91.25 140 PRO A N 1
ATOM 1151 C CA . PRO A 1 140 ? -5.507 -18.694 23.574 1.00 91.25 140 PRO A CA 1
ATOM 1152 C C . PRO A 1 140 ? -6.224 -17.777 22.576 1.00 91.25 140 PRO A C 1
ATOM 1154 O O . PRO A 1 140 ? -5.806 -16.640 22.338 1.00 91.25 140 PRO A O 1
ATOM 1157 N N . SER A 1 141 ? -7.327 -18.284 22.020 1.00 94.12 141 SER A N 1
ATOM 1158 C CA . SER A 1 141 ? -8.246 -17.480 21.212 1.00 94.12 141 SER A CA 1
ATOM 1159 C C . SER A 1 141 ? -8.781 -16.315 22.040 1.00 94.12 141 SER A C 1
ATOM 1161 O O . SER A 1 141 ? -9.043 -16.471 23.235 1.00 94.12 141 SER A O 1
ATOM 1163 N N . ARG A 1 142 ? -8.936 -15.144 21.424 1.00 93.12 142 ARG A N 1
ATOM 1164 C CA . ARG A 1 142 ? -9.417 -13.946 22.122 1.00 93.12 142 ARG A CA 1
ATOM 1165 C C . ARG A 1 142 ? -10.057 -12.945 21.179 1.00 93.12 142 ARG A C 1
ATOM 1167 O O . ARG A 1 142 ? -9.719 -12.890 19.999 1.00 93.12 142 ARG A O 1
ATOM 1174 N N . LEU A 1 143 ? -10.917 -12.097 21.730 1.00 93.56 143 LEU A N 1
ATOM 1175 C CA . LEU A 1 143 ? -11.396 -10.911 21.034 1.00 93.56 143 LEU A CA 1
ATOM 1176 C C . LEU A 1 143 ? -10.268 -9.868 20.950 1.00 93.56 143 LEU A C 1
ATOM 1178 O O . LEU A 1 143 ? -9.544 -9.641 21.923 1.00 93.56 143 LEU A 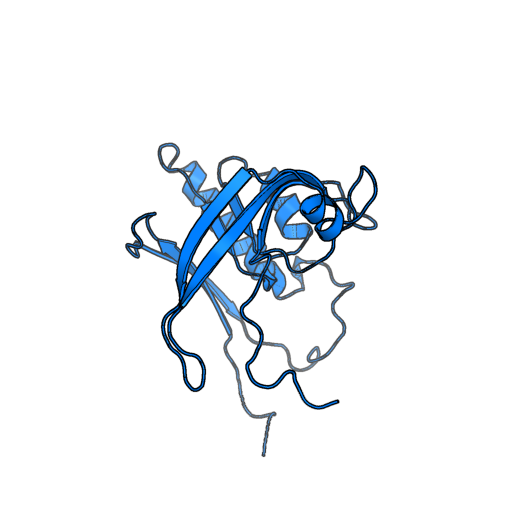O 1
ATOM 1182 N N . VAL A 1 144 ? -10.112 -9.260 19.780 1.00 94.44 144 VAL A N 1
ATOM 1183 C CA . VAL A 1 144 ? -9.235 -8.115 19.522 1.00 94.44 144 VAL A CA 1
ATOM 1184 C C . VAL A 1 144 ? -10.118 -6.955 19.095 1.00 94.44 144 VAL A C 1
ATOM 1186 O O . VAL A 1 144 ? -10.983 -7.128 18.239 1.00 94.44 144 VAL A O 1
ATOM 1189 N N . VAL A 1 145 ? -9.871 -5.778 19.666 1.00 95.38 145 VAL A N 1
ATOM 1190 C CA . VAL A 1 145 ? -10.466 -4.514 19.224 1.00 95.38 145 VAL A CA 1
ATOM 1191 C C . VAL A 1 145 ? -9.332 -3.603 18.775 1.00 95.38 145 VAL A C 1
ATOM 1193 O O . VAL A 1 145 ? -8.418 -3.306 19.546 1.00 95.38 145 VAL A O 1
ATOM 1196 N N . LEU A 1 146 ? -9.359 -3.203 17.507 1.00 96.94 146 LEU A N 1
ATOM 1197 C CA . LEU A 1 146 ? -8.425 -2.239 16.941 1.00 96.94 146 LEU A CA 1
ATOM 1198 C C . LEU A 1 146 ? -9.112 -0.886 16.833 1.00 96.94 146 LEU A C 1
ATOM 1200 O O . LEU A 1 146 ? -10.161 -0.796 16.205 1.00 96.94 146 LEU A O 1
ATOM 1204 N N . THR A 1 147 ? -8.494 0.169 17.352 1.00 97.69 147 THR A N 1
ATOM 1205 C CA . THR A 1 147 ? -8.876 1.536 16.996 1.00 97.69 147 THR A CA 1
ATOM 1206 C C . THR A 1 147 ? -8.307 1.860 15.623 1.00 97.69 147 THR A C 1
ATOM 1208 O O . THR A 1 147 ? -7.156 1.534 15.318 1.00 97.69 147 THR A O 1
ATOM 1211 N N . VAL A 1 148 ? -9.114 2.501 14.782 1.00 97.94 148 VAL A N 1
ATOM 1212 C CA . VAL A 1 148 ? -8.709 2.966 13.457 1.00 97.94 148 VAL A CA 1
ATOM 1213 C C . VAL A 1 148 ? -8.641 4.483 13.467 1.00 97.94 148 VAL A C 1
ATOM 1215 O O . VAL A 1 148 ? -9.613 5.163 13.789 1.00 97.94 148 VAL A O 1
ATOM 1218 N N . ARG A 1 149 ? -7.486 5.023 13.090 1.00 98.12 149 ARG A N 1
ATOM 1219 C CA . ARG A 1 149 ? -7.240 6.453 12.881 1.00 98.12 149 ARG A CA 1
ATOM 1220 C C . ARG A 1 149 ? -6.856 6.670 11.423 1.00 98.12 149 ARG A C 1
ATOM 1222 O O . ARG A 1 149 ? -6.185 5.823 10.831 1.00 98.12 149 ARG A O 1
ATOM 1229 N N . ALA A 1 150 ? -7.295 7.784 10.848 1.00 97.31 150 ALA A N 1
ATOM 1230 C CA . ALA A 1 150 ? -7.059 8.103 9.445 1.00 97.31 150 ALA A CA 1
ATOM 1231 C C . ALA A 1 150 ? -6.802 9.594 9.265 1.00 97.31 150 ALA A C 1
ATOM 1233 O O . ALA A 1 150 ? -7.550 10.417 9.809 1.00 97.31 150 ALA A O 1
ATOM 1234 N N . GLU A 1 151 ? -5.798 9.928 8.461 1.00 96.81 151 GLU A N 1
ATOM 1235 C CA . GLU A 1 151 ? -5.484 11.313 8.139 1.00 96.81 151 GLU A CA 1
ATOM 1236 C C . GLU A 1 151 ? -4.873 11.464 6.743 1.00 96.81 151 GLU A C 1
ATOM 1238 O O . GLU A 1 151 ? -4.126 10.603 6.275 1.00 96.81 151 GLU A O 1
ATOM 1243 N N . ARG A 1 152 ? -5.204 12.573 6.072 1.00 97.12 152 ARG A N 1
ATOM 1244 C CA . ARG A 1 152 ? -4.542 13.003 4.840 1.00 97.12 152 ARG A CA 1
ATOM 1245 C C . ARG A 1 152 ? -3.256 13.732 5.230 1.00 97.12 152 ARG A C 1
ATOM 1247 O O . ARG A 1 152 ? -3.327 14.736 5.928 1.00 97.12 152 ARG A O 1
ATOM 1254 N N . VAL A 1 153 ? -2.108 13.222 4.799 1.00 96.69 153 VAL A N 1
ATOM 1255 C CA . VAL A 1 153 ? -0.783 13.753 5.158 1.00 96.69 153 VAL A CA 1
ATOM 1256 C C . VAL A 1 153 ? 0.091 13.892 3.921 1.00 96.69 153 VAL A C 1
ATOM 1258 O O . VAL A 1 153 ? -0.109 13.171 2.939 1.00 96.69 153 VAL A O 1
ATOM 1261 N N . THR A 1 154 ? 1.083 14.777 3.974 1.00 97.12 154 THR A N 1
ATOM 1262 C CA . THR A 1 154 ? 2.066 14.924 2.899 1.00 97.12 154 THR A CA 1
ATOM 1263 C C . THR A 1 154 ? 3.409 14.371 3.350 1.00 97.12 154 THR A C 1
ATOM 1265 O O . THR A 1 154 ? 4.065 14.930 4.225 1.00 97.12 154 THR A O 1
ATOM 1268 N N . LEU A 1 155 ? 3.818 13.246 2.762 1.00 95.50 155 LEU A N 1
ATOM 1269 C CA . LEU A 1 155 ? 5.111 12.623 3.025 1.00 95.50 155 LEU A CA 1
ATOM 1270 C C . LEU A 1 155 ? 6.209 13.437 2.342 1.00 95.50 155 LEU A C 1
ATOM 1272 O O . LEU A 1 155 ? 6.120 13.685 1.139 1.00 95.50 155 LEU A O 1
ATOM 1276 N N . HIS A 1 156 ? 7.258 13.789 3.084 1.00 88.38 156 HIS A N 1
ATOM 1277 C CA . HIS A 1 156 ? 8.389 14.547 2.556 1.00 88.38 156 HIS A CA 1
ATOM 1278 C C . HIS A 1 156 ? 9.697 13.780 2.795 1.00 88.38 156 HIS A C 1
ATOM 1280 O O . HIS A 1 156 ? 10.286 13.862 3.881 1.00 88.38 156 HIS A O 1
ATOM 1286 N N . PRO A 1 157 ? 10.184 12.992 1.820 1.00 82.62 157 PRO A N 1
ATOM 1287 C CA . PRO A 1 157 ? 11.493 12.365 1.948 1.00 82.62 157 PRO A CA 1
ATOM 1288 C C . PRO A 1 157 ? 12.605 13.424 1.915 1.00 82.62 157 PRO A C 1
ATOM 1290 O O . PRO A 1 157 ? 12.414 14.577 1.521 1.00 82.62 157 PRO A O 1
ATOM 1293 N N . LYS A 1 158 ? 13.814 13.029 2.314 1.00 75.06 158 LYS A N 1
ATOM 1294 C CA . LYS A 1 158 ? 14.996 13.874 2.143 1.00 75.06 158 LYS A CA 1
ATOM 1295 C C . LYS A 1 158 ? 15.422 13.834 0.670 1.00 75.06 158 LYS A C 1
ATOM 1297 O O . LYS A 1 158 ? 15.914 12.805 0.228 1.00 75.06 158 LYS A O 1
ATOM 1302 N N . GLY A 1 159 ? 15.273 14.948 -0.049 1.00 74.69 159 GLY A N 1
ATOM 1303 C CA . GLY A 1 159 ? 15.778 15.097 -1.422 1.00 74.69 159 GLY A CA 1
ATOM 1304 C C . GLY A 1 159 ? 14.902 14.490 -2.523 1.00 74.69 159 GLY A C 1
ATOM 1305 O O . GLY A 1 159 ? 15.429 14.173 -3.582 1.00 74.69 159 GLY A O 1
ATOM 1306 N N . GLY A 1 160 ? 13.600 14.318 -2.282 1.00 80.81 160 GLY A N 1
ATOM 1307 C CA . GLY A 1 160 ? 12.634 13.879 -3.293 1.00 80.81 160 GLY A CA 1
ATOM 1308 C C . GLY A 1 160 ? 11.322 14.652 -3.186 1.00 80.81 160 GLY A C 1
ATOM 1309 O O . GLY A 1 160 ? 11.102 15.360 -2.200 1.00 80.81 160 GLY A O 1
ATOM 1310 N N . ASP A 1 161 ? 10.462 14.498 -4.190 1.00 91.88 161 ASP A N 1
ATOM 1311 C CA . ASP A 1 161 ? 9.199 15.234 -4.277 1.00 91.88 161 ASP A CA 1
ATOM 1312 C C . ASP A 1 161 ? 8.179 14.792 -3.212 1.00 91.88 161 ASP A C 1
ATOM 1314 O O . ASP A 1 161 ? 8.115 13.610 -2.846 1.00 91.88 161 ASP A O 1
ATOM 1318 N N . PRO A 1 162 ? 7.358 15.720 -2.692 1.00 94.69 162 PRO A N 1
ATOM 1319 C CA . PRO A 1 162 ? 6.341 15.394 -1.705 1.00 94.69 162 PRO A CA 1
ATOM 1320 C C . PRO A 1 162 ? 5.226 14.522 -2.295 1.00 94.69 162 PRO A C 1
ATOM 1322 O O . PRO A 1 162 ? 4.773 14.727 -3.420 1.00 94.69 162 PRO A O 1
ATOM 1325 N N . VAL A 1 163 ? 4.713 13.585 -1.493 1.00 95.56 163 VAL A N 1
ATOM 1326 C CA . VAL A 1 163 ? 3.574 12.737 -1.877 1.00 95.56 163 VAL A CA 1
ATOM 1327 C C . VAL A 1 163 ? 2.463 12.844 -0.842 1.00 95.56 163 VAL A C 1
ATOM 1329 O O . VAL A 1 163 ? 2.627 12.434 0.308 1.00 95.56 163 VAL A O 1
ATOM 1332 N N . SER A 1 164 ? 1.299 13.349 -1.256 1.00 96.12 164 SER A N 1
ATOM 1333 C CA . SER A 1 164 ? 0.104 13.376 -0.409 1.00 96.12 164 SER A CA 1
ATOM 1334 C C . SER A 1 164 ? -0.640 12.042 -0.433 1.00 96.12 164 SER A C 1
ATOM 1336 O O . SER A 1 164 ? -1.096 11.575 -1.481 1.00 96.12 164 SER A O 1
ATOM 1338 N N . VAL A 1 165 ? -0.822 11.453 0.746 1.00 96.81 165 VAL A N 1
ATOM 1339 C CA . VAL A 1 165 ? -1.411 10.123 0.943 1.00 96.81 165 VAL A CA 1
ATOM 1340 C C . VAL A 1 165 ? -2.481 10.171 2.030 1.00 96.81 165 VAL A C 1
ATOM 1342 O O . VAL A 1 165 ? -2.521 11.087 2.850 1.00 96.81 165 VAL A O 1
ATOM 1345 N N . THR A 1 166 ? -3.367 9.179 2.043 1.00 97.75 166 THR A N 1
ATOM 1346 C CA . THR A 1 166 ? -4.247 8.941 3.190 1.00 97.75 166 THR A CA 1
ATOM 1347 C C . THR A 1 166 ? -3.616 7.833 4.010 1.00 97.75 166 THR A C 1
ATOM 1349 O O . THR A 1 166 ? -3.539 6.695 3.555 1.00 97.75 166 THR A O 1
ATOM 1352 N N . ALA A 1 167 ? -3.132 8.167 5.199 1.00 97.56 167 ALA A N 1
ATOM 1353 C CA . ALA A 1 167 ? -2.499 7.204 6.075 1.00 97.56 167 ALA A CA 1
ATOM 1354 C C . ALA A 1 167 ? -3.504 6.659 7.093 1.00 97.56 167 ALA A C 1
ATOM 1356 O O . ALA A 1 167 ? -4.308 7.402 7.662 1.00 97.56 167 ALA A O 1
ATOM 1357 N N . LEU A 1 168 ? -3.451 5.345 7.308 1.00 97.62 168 LEU A N 1
ATOM 1358 C CA . LEU A 1 168 ? -4.332 4.608 8.206 1.00 97.62 168 LEU A CA 1
ATOM 1359 C C . LEU A 1 168 ? -3.502 3.930 9.289 1.00 97.62 168 LEU A C 1
ATOM 1361 O O . LEU A 1 168 ? -2.510 3.258 9.005 1.00 97.62 168 LEU A O 1
ATOM 1365 N N . ARG A 1 169 ? -3.941 4.065 10.538 1.00 97.31 169 ARG A N 1
ATOM 1366 C CA . ARG A 1 169 ? -3.374 3.344 11.673 1.00 97.31 169 ARG A CA 1
ATOM 1367 C C . ARG A 1 169 ? -4.460 2.525 12.341 1.00 97.31 169 ARG A C 1
ATOM 1369 O O . ARG A 1 169 ? -5.389 3.092 12.902 1.00 97.31 169 ARG A O 1
ATOM 1376 N N . ALA A 1 170 ? -4.295 1.207 12.321 1.00 96.62 170 ALA A N 1
ATOM 1377 C CA . ALA A 1 170 ? -5.086 0.280 13.118 1.00 96.62 170 ALA A CA 1
ATOM 1378 C C . ALA A 1 170 ? -4.223 -0.250 14.271 1.00 96.62 170 ALA A C 1
ATOM 1380 O O . ALA A 1 170 ? -3.161 -0.832 14.023 1.00 96.62 170 ALA A O 1
ATOM 1381 N N . ARG A 1 171 ? -4.630 -0.026 15.525 1.00 95.44 171 ARG A N 1
ATOM 1382 C CA . ARG A 1 171 ? -3.853 -0.442 16.702 1.00 95.44 171 ARG A CA 1
ATOM 1383 C C . ARG A 1 171 ? -4.749 -1.012 17.792 1.00 95.44 171 ARG A C 1
ATOM 1385 O O . ARG A 1 171 ? -5.805 -0.476 18.085 1.00 95.44 171 ARG A O 1
ATOM 1392 N N . GLU A 1 172 ? -4.284 -2.078 18.429 1.00 94.00 172 GLU A N 1
ATOM 1393 C CA . GLU A 1 172 ? -4.840 -2.532 19.701 1.00 94.00 172 GLU A CA 1
ATOM 1394 C C . GLU A 1 172 ? -4.298 -1.624 20.818 1.00 94.00 172 GLU A C 1
ATOM 1396 O O . GLU A 1 172 ? -3.108 -1.683 21.134 1.00 94.00 172 GLU A O 1
ATOM 1401 N N . GLU A 1 173 ? -5.134 -0.741 21.372 1.00 81.94 173 GLU A N 1
ATOM 1402 C CA . GLU A 1 173 ? -4.691 0.254 22.370 1.00 81.94 173 GLU A CA 1
ATOM 1403 C C . GLU A 1 173 ? -4.427 -0.374 23.743 1.00 81.94 173 GLU A C 1
ATOM 1405 O O . GLU A 1 173 ? -3.563 0.080 24.487 1.00 81.94 173 GLU A O 1
ATOM 1410 N N . THR A 1 174 ? -5.138 -1.454 24.075 1.00 79.38 174 THR A N 1
ATOM 1411 C CA . THR A 1 174 ? -4.912 -2.237 25.298 1.00 79.38 174 THR A CA 1
ATOM 1412 C C . THR A 1 174 ? -4.691 -3.705 24.932 1.00 79.38 174 THR A C 1
ATOM 1414 O O . THR A 1 174 ? -5.619 -4.509 25.024 1.00 79.38 174 THR A O 1
ATOM 1417 N N . PRO A 1 175 ? -3.476 -4.085 24.491 1.00 74.38 175 PRO A N 1
ATOM 1418 C CA . PRO A 1 175 ? -3.157 -5.485 24.250 1.00 74.38 175 PRO A CA 1
ATOM 1419 C C . PRO A 1 175 ? -3.271 -6.271 25.554 1.00 74.38 175 PRO A C 1
ATOM 1421 O O . PRO A 1 175 ? -2.803 -5.801 26.597 1.00 74.38 175 PRO A O 1
ATOM 1424 N N . LEU A 1 176 ? -3.838 -7.482 25.511 1.00 66.50 176 LEU A N 1
ATOM 1425 C CA . LEU A 1 176 ? -3.808 -8.364 26.680 1.00 66.50 176 LEU A CA 1
ATOM 1426 C C . LEU A 1 176 ? -2.354 -8.525 27.149 1.00 66.50 176 LEU A C 1
ATOM 1428 O O . LEU A 1 176 ? -1.477 -8.913 26.369 1.00 66.50 176 LEU A O 1
ATOM 1432 N N . ARG A 1 177 ? -2.098 -8.210 28.426 1.00 58.69 177 ARG A N 1
ATOM 1433 C CA . ARG A 1 177 ? -0.791 -8.428 29.058 1.00 58.69 177 ARG A CA 1
ATOM 1434 C C . ARG A 1 177 ? -0.361 -9.874 28.814 1.00 58.69 177 ARG A C 1
ATOM 1436 O O . ARG A 1 177 ? -1.143 -10.802 29.015 1.00 58.69 177 ARG A O 1
ATOM 1443 N N . LYS A 1 178 ? 0.900 -10.074 28.415 1.00 52.59 178 LYS A N 1
ATOM 1444 C CA . LYS A 1 178 ? 1.498 -11.412 28.450 1.00 52.59 178 LYS A CA 1
ATOM 1445 C C . LYS A 1 178 ? 1.422 -11.912 29.904 1.00 52.59 178 LYS A C 1
ATOM 1447 O O . LYS A 1 178 ? 1.802 -11.157 30.797 1.00 52.59 178 LYS A O 1
ATOM 1452 N N . PRO A 1 179 ? 0.983 -13.154 30.163 1.00 46.88 179 PRO A N 1
ATOM 1453 C CA . PRO A 1 179 ? 0.843 -13.678 31.526 1.00 46.88 179 PRO A CA 1
ATOM 1454 C C . PRO A 1 179 ? 2.168 -13.799 32.309 1.00 46.88 179 PRO A C 1
ATOM 1456 O O . PRO A 1 179 ? 2.140 -14.146 33.480 1.00 46.88 179 PRO A O 1
ATOM 1459 N N . TRP A 1 180 ? 3.317 -13.470 31.707 1.00 45.09 180 TRP A N 1
ATOM 1460 C CA . TRP A 1 180 ? 4.646 -13.587 32.322 1.00 45.09 180 TRP A CA 1
ATOM 1461 C C . TRP A 1 180 ? 5.304 -12.241 32.675 1.00 45.09 180 TRP A C 1
ATOM 1463 O O . TRP A 1 180 ? 6.466 -12.217 33.059 1.00 45.09 180 TRP A O 1
ATOM 1473 N N . SER A 1 181 ? 4.598 -11.110 32.558 1.00 39.50 181 SER A N 1
ATOM 1474 C CA . SER A 1 181 ? 5.168 -9.775 32.835 1.00 39.50 181 SER A CA 1
ATOM 1475 C C . SER A 1 181 ? 5.223 -9.389 34.324 1.00 39.50 181 SER A C 1
ATOM 1477 O O . SER A 1 181 ? 5.315 -8.204 34.634 1.00 39.50 181 SER A O 1
ATOM 1479 N N . PHE A 1 182 ? 5.138 -10.350 35.243 1.00 39.41 182 PHE A N 1
ATOM 1480 C CA . PHE A 1 182 ? 5.300 -10.110 36.676 1.00 39.41 182 PHE A CA 1
ATOM 1481 C C . PHE A 1 182 ? 6.346 -11.058 37.247 1.00 39.41 182 PHE A C 1
ATOM 1483 O O . PHE A 1 182 ? 6.003 -12.150 37.684 1.00 39.41 182 PHE A O 1
ATOM 1490 N N . ILE A 1 183 ? 7.599 -10.613 37.270 1.00 35.91 183 ILE A N 1
ATOM 1491 C CA . ILE A 1 183 ? 8.538 -10.902 38.358 1.00 35.91 183 ILE A CA 1
ATOM 1492 C C . ILE A 1 183 ? 9.318 -9.587 38.582 1.00 35.91 183 ILE A C 1
ATOM 1494 O O . ILE A 1 183 ? 9.740 -9.005 37.579 1.00 35.91 183 ILE A O 1
ATOM 1498 N N . PRO A 1 184 ? 9.392 -9.062 39.823 1.00 42.94 184 PRO A N 1
ATOM 1499 C CA . PRO A 1 184 ? 10.107 -7.824 40.152 1.00 42.94 184 PRO A CA 1
ATOM 1500 C C . PRO A 1 184 ? 11.613 -7.904 39.885 1.00 42.94 184 PRO A C 1
ATOM 1502 O O . PRO A 1 184 ? 12.164 -9.029 39.910 1.00 42.94 184 PRO A O 1
#

Sequence (184 aa):
MSYLRQHRLYVHPTLAVTPDGVPLGVLDAWLWTRDRETFGEDKRHWPIEAKESMRWLEGFERCAERAATLSNTRWVYVADRECDIHEFMLRAQGHPQVDWLIRAAQDRKLTEGDTLWNRLAGAPVRGEVTFTLPARPHQPSRLVVLTVRAERVTLHPKGGDPVSVTALRAREETPLRKPWSFIP

Organism: NCBI:txid1400861

pLDDT: mean 89.96, std 13.75, range [35.91, 98.31]

Radius of gyration: 20.2 Å; chains: 1; bounding box: 45×46×61 Å

Secondary structure (DSSP, 8-state):
--GGG--PEEEEEEEEE-TT--EEEEEEEEEEE--STTTT--GGGS-GGGSTTHHHHHHHHHHHHHHHH-TTS-EEEEE-GGG--HHHHHHHHT-TTEEEEE---S-PBBTTSSBHHHHHHHSPEEEEEEEEEPPBTTB--EEEEEEEEEEEEEE--TTS--EEEEEEEEE-SSPPPPTT----

InterPro domains:
  IPR012337 Ribonuclease H-like superfamily [SSF53098] (5-176)
  IPR047768 Transposase for transposon Tn5-like [PTHR37319] (4-175)